Protein AF-A0A3B1CNN5-F1 (afdb_monomer_lite)

Radius of gyration: 28.8 Å; chains: 1; bounding box: 71×40×64 Å

Foldseek 3Di:
DKDKDKDKDWDFPQAPPVRPGTDIDIDIDMFIGQDPHAQWQLSPVCQLQVLVSQQQDWDWDDDPPDIDIERSVACDDPRYDPQVVHRDDRVVSCVVGPRRRGHDGDDDDPCVVPDDDDDDPVVVVVLVCVLVVVQCVVQPPHDRDPVNLCPPPSSVVVVVVVVVVVVVVCDPVRPDDVCVVVVVVVVVPD

Secondary structure (DSSP, 8-state):
--EEEEEEEEEEEEE-TTS-SEEEEEEEEEEEE-TTS-SBGGG-HHHHTHHHHHHT-EEEEEETTEEEEEETT--SSSS----TT----HHHHHHHS-TT-B-PPP-----TT-------HHHHHHHHHHHHHHHHHHHTTSPPPHHHHHHSHHHHHHHHHHHHHHHTT--TT-S--HHHHHHHHHHT--

pLDDT: mean 84.02, std 14.28, range [38.12, 97.81]

Structure (mmCIF, N/CA/C/O backbone):
data_AF-A0A3B1CNN5-F1
#
_entry.id   AF-A0A3B1CNN5-F1
#
loop_
_atom_site.group_PDB
_atom_site.id
_atom_site.type_symbol
_atom_site.label_atom_id
_atom_site.label_alt_id
_atom_site.label_comp_id
_atom_site.label_asym_id
_atom_site.label_entity_id
_atom_site.label_seq_id
_atom_site.pdbx_PDB_ins_code
_atom_site.Cartn_x
_atom_site.Cartn_y
_atom_site.Cartn_z
_atom_site.occupancy
_atom_site.B_iso_or_equiv
_atom_site.auth_seq_id
_atom_site.auth_comp_id
_atom_site.auth_asym_id
_atom_site.auth_atom_id
_atom_site.pdbx_PDB_model_num
ATOM 1 N N . MET A 1 1 ? -1.241 8.208 -25.043 1.00 79.12 1 MET A N 1
ATOM 2 C CA . MET A 1 1 ? -0.231 7.261 -24.521 1.00 79.12 1 MET A CA 1
ATOM 3 C C . MET A 1 1 ? -0.694 6.821 -23.147 1.00 79.12 1 MET A C 1
ATOM 5 O O . MET A 1 1 ? -1.366 7.611 -22.501 1.00 79.12 1 MET A O 1
ATOM 9 N N . ALA A 1 2 ? -0.375 5.609 -22.702 1.00 91.25 2 ALA A N 1
ATOM 10 C CA . ALA A 1 2 ? -0.734 5.172 -21.356 1.00 91.25 2 ALA A CA 1
ATOM 11 C C . ALA A 1 2 ? -0.215 6.160 -20.291 1.00 91.25 2 ALA A C 1
ATOM 13 O O . ALA A 1 2 ? 0.909 6.655 -20.380 1.00 91.25 2 ALA A O 1
ATOM 14 N N . LYS A 1 3 ? -1.053 6.473 -19.298 1.00 92.88 3 LYS A N 1
ATOM 15 C CA . LYS A 1 3 ? -0.732 7.381 -18.193 1.00 92.88 3 LYS A CA 1
ATOM 16 C C . LYS A 1 3 ? -0.576 6.588 -16.904 1.00 92.88 3 LYS A C 1
ATOM 18 O O . LYS A 1 3 ? -1.482 5.860 -16.505 1.00 92.88 3 LYS A O 1
ATOM 23 N N . GLN A 1 4 ? 0.536 6.813 -16.218 1.00 93.31 4 GLN A N 1
ATOM 24 C CA . GLN A 1 4 ? 0.806 6.282 -14.887 1.00 93.31 4 GLN A CA 1
ATOM 25 C C . GLN A 1 4 ? 0.889 7.417 -13.868 1.00 93.31 4 GLN A C 1
ATOM 27 O O . GLN A 1 4 ? 1.369 8.514 -14.158 1.00 93.31 4 GLN A O 1
ATOM 32 N N . SER A 1 5 ? 0.372 7.190 -12.668 1.00 93.31 5 SER A N 1
ATOM 33 C CA . SER A 1 5 ? 0.492 8.122 -11.548 1.00 93.31 5 SER A CA 1
ATOM 34 C C . SER A 1 5 ? 0.681 7.331 -10.264 1.00 93.31 5 SER A C 1
ATOM 36 O O . SER A 1 5 ? -0.015 6.344 -10.042 1.00 93.31 5 SER A O 1
ATOM 38 N N . LEU A 1 6 ? 1.627 7.754 -9.431 1.00 93.38 6 LEU A N 1
ATOM 39 C CA . LEU A 1 6 ? 1.962 7.088 -8.178 1.00 93.38 6 LEU A CA 1
ATOM 40 C C . LEU A 1 6 ? 1.648 8.033 -7.025 1.00 93.38 6 LEU A C 1
ATOM 42 O O . LEU A 1 6 ? 2.177 9.143 -6.981 1.00 93.38 6 LEU A O 1
ATOM 46 N N . LEU A 1 7 ? 0.800 7.592 -6.098 1.00 94.19 7 LEU A N 1
ATOM 47 C CA . LEU A 1 7 ? 0.640 8.259 -4.812 1.00 94.19 7 LEU A CA 1
ATOM 48 C C . LEU A 1 7 ? 1.518 7.541 -3.789 1.00 94.19 7 LEU A C 1
ATOM 50 O O . LEU A 1 7 ? 1.357 6.342 -3.568 1.00 94.19 7 LEU A O 1
ATOM 54 N N . TRP A 1 8 ? 2.439 8.287 -3.189 1.00 93.62 8 TRP A N 1
ATOM 55 C CA . TRP A 1 8 ? 3.319 7.808 -2.131 1.00 93.62 8 TRP A CA 1
ATOM 56 C C . TRP A 1 8 ? 2.851 8.400 -0.807 1.00 93.62 8 TRP A C 1
ATOM 58 O O . TRP A 1 8 ? 2.757 9.621 -0.673 1.00 93.62 8 TRP A O 1
ATOM 68 N N . THR A 1 9 ? 2.567 7.546 0.167 1.00 95.19 9 THR A N 1
ATOM 69 C CA . THR A 1 9 ? 2.126 7.959 1.500 1.00 95.19 9 THR A CA 1
ATOM 70 C C . THR A 1 9 ? 3.158 7.512 2.520 1.00 95.19 9 THR A C 1
ATOM 72 O O . THR A 1 9 ? 3.376 6.317 2.706 1.00 95.19 9 THR A O 1
ATOM 75 N N . ALA A 1 10 ? 3.804 8.480 3.168 1.00 93.50 10 ALA A N 1
ATOM 76 C CA . ALA A 1 10 ? 4.710 8.223 4.278 1.00 93.50 10 ALA A CA 1
ATOM 77 C C . ALA A 1 10 ? 3.901 7.995 5.561 1.00 93.50 10 ALA A C 1
ATOM 79 O O . ALA A 1 10 ? 3.047 8.806 5.916 1.00 93.50 10 ALA A O 1
ATOM 80 N N . LEU A 1 11 ? 4.184 6.893 6.245 1.00 93.94 11 LEU A N 1
ATOM 81 C CA . LEU A 1 11 ? 3.529 6.464 7.471 1.00 93.94 11 LEU A CA 1
ATOM 82 C C . LEU A 1 11 ? 4.587 6.322 8.573 1.00 93.94 11 LEU A C 1
ATOM 84 O O . LEU A 1 11 ? 5.611 5.667 8.343 1.00 93.94 11 LEU A O 1
ATOM 88 N N . PRO A 1 12 ? 4.374 6.901 9.767 1.00 93.00 12 PRO A N 1
ATOM 89 C CA . PRO A 1 12 ? 5.246 6.652 10.907 1.00 93.00 12 PRO A CA 1
ATOM 90 C C . PRO A 1 12 ? 5.316 5.152 11.207 1.00 93.00 12 PRO A C 1
ATOM 92 O O . PRO A 1 12 ? 4.286 4.487 11.273 1.00 93.00 12 PRO A O 1
ATOM 95 N N . ASN A 1 13 ? 6.524 4.624 11.401 1.00 92.38 13 ASN A N 1
ATOM 96 C CA . ASN A 1 13 ? 6.749 3.215 11.737 1.00 92.38 13 ASN A CA 1
ATOM 97 C C . ASN A 1 13 ? 7.665 3.054 12.968 1.00 92.38 13 ASN A C 1
ATOM 99 O O . ASN A 1 13 ? 8.365 2.056 13.129 1.00 92.38 13 ASN A O 1
ATOM 103 N N . GLY A 1 14 ? 7.677 4.068 13.838 1.00 91.81 14 GLY A N 1
ATOM 104 C CA . GLY A 1 14 ? 8.415 4.063 15.098 1.00 91.81 14 GLY A CA 1
ATOM 105 C C . GLY A 1 14 ? 9.915 4.312 14.941 1.00 91.81 14 GLY A C 1
ATOM 106 O O . GLY A 1 14 ? 10.346 5.118 14.115 1.00 91.81 14 GLY A O 1
ATOM 107 N N . TYR A 1 15 ? 10.703 3.626 15.767 1.00 91.44 15 TYR A N 1
ATOM 108 C CA . TYR A 1 15 ? 12.152 3.789 15.875 1.00 91.44 15 TYR A CA 1
ATOM 109 C C . TYR A 1 15 ? 12.870 2.456 15.645 1.00 91.44 15 TYR A C 1
ATOM 111 O O . TYR A 1 15 ? 12.276 1.382 15.776 1.00 91.44 15 TYR A O 1
ATOM 119 N N . SER A 1 16 ? 14.155 2.508 15.300 1.00 86.81 16 SER A N 1
ATOM 120 C CA . SER A 1 16 ? 15.033 1.335 15.351 1.00 86.81 16 SER A CA 1
ATOM 121 C C . SER A 1 16 ? 15.145 0.788 16.779 1.00 86.81 16 SER A C 1
ATOM 123 O O . SER A 1 16 ? 14.907 1.500 17.752 1.00 86.81 16 SER A O 1
ATOM 125 N N . THR A 1 17 ? 15.542 -0.479 16.915 1.00 85.62 17 THR A N 1
ATOM 126 C CA . THR A 1 17 ? 15.677 -1.156 18.219 1.00 85.62 17 THR A CA 1
ATOM 127 C C . THR A 1 17 ? 16.628 -0.435 19.179 1.00 85.62 17 THR A C 1
ATOM 129 O O . THR A 1 17 ? 16.413 -0.456 20.384 1.00 85.62 17 THR A O 1
ATOM 132 N N . ASP A 1 18 ? 17.660 0.230 18.656 1.00 87.69 18 ASP A N 1
ATOM 133 C CA . ASP A 1 18 ? 18.608 1.037 19.434 1.00 87.69 18 ASP A CA 1
ATOM 134 C C . ASP A 1 18 ? 18.124 2.476 19.710 1.00 87.69 18 ASP A C 1
ATOM 136 O O . ASP A 1 18 ? 18.842 3.253 20.337 1.00 87.69 18 ASP A O 1
ATOM 140 N N . GLY A 1 19 ? 16.938 2.853 19.222 1.00 88.31 19 GLY A N 1
ATOM 141 C CA . GLY A 1 19 ? 16.335 4.176 19.388 1.00 88.31 19 GLY A CA 1
ATOM 142 C C . GLY A 1 19 ? 17.002 5.304 18.593 1.00 88.31 19 GLY A C 1
ATOM 143 O O . GLY A 1 19 ? 16.610 6.459 18.742 1.00 88.31 19 GLY A O 1
ATOM 144 N N . LYS A 1 20 ? 18.005 5.011 17.754 1.00 87.38 20 LYS A N 1
ATOM 145 C CA . LYS A 1 20 ? 18.820 6.038 17.077 1.00 87.38 20 LYS A CA 1
ATOM 146 C C . LYS A 1 20 ? 18.312 6.446 15.698 1.00 87.38 20 LYS A C 1
ATOM 148 O O . LYS A 1 20 ? 18.801 7.428 15.144 1.00 87.38 20 LYS A O 1
ATOM 153 N N . GLN A 1 21 ? 17.376 5.700 15.118 1.00 87.00 21 GLN A N 1
ATOM 154 C CA . GLN A 1 21 ? 16.862 5.946 13.772 1.00 87.00 21 GLN A CA 1
ATOM 155 C C . GLN A 1 21 ? 15.337 5.984 13.771 1.00 87.00 21 GLN A C 1
ATOM 157 O O . GLN A 1 21 ? 14.681 5.205 14.461 1.00 87.00 21 GLN A O 1
ATOM 162 N N . LEU A 1 22 ? 14.780 6.874 12.951 1.00 90.31 22 LEU A N 1
ATOM 163 C CA . LEU A 1 22 ? 13.355 6.902 12.643 1.00 90.31 22 LEU A CA 1
ATOM 164 C C . LEU A 1 22 ? 13.041 5.847 11.587 1.00 90.31 22 LEU A C 1
ATOM 166 O O . LEU A 1 22 ? 13.763 5.709 10.598 1.00 90.31 22 LEU A O 1
ATOM 170 N N . ARG A 1 23 ? 11.931 5.141 11.770 1.00 91.69 23 ARG A N 1
ATOM 171 C CA . ARG A 1 23 ? 11.377 4.230 10.774 1.00 91.69 23 ARG A CA 1
ATOM 172 C C . ARG A 1 23 ? 10.153 4.867 10.140 1.00 91.69 23 ARG A C 1
ATOM 174 O O . ARG A 1 23 ? 9.249 5.351 10.820 1.00 91.69 23 ARG A O 1
ATOM 181 N N . VAL A 1 24 ? 10.125 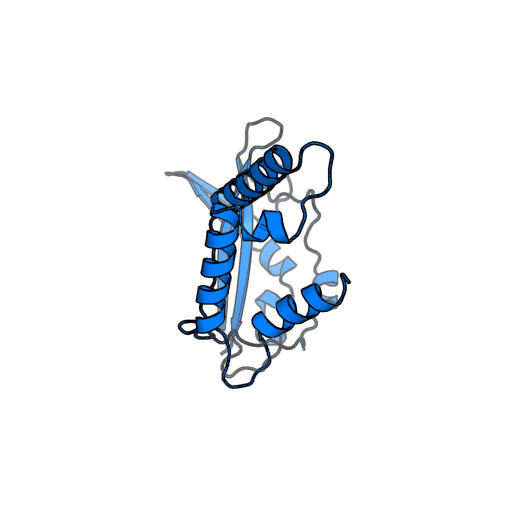4.834 8.815 1.00 92.38 24 VAL A N 1
ATOM 182 C CA . VAL A 1 24 ? 9.008 5.311 8.003 1.00 92.38 24 VAL A CA 1
ATOM 183 C C . VAL A 1 24 ? 8.637 4.196 7.044 1.00 92.38 24 VAL A C 1
ATOM 185 O O . VAL A 1 24 ? 9.487 3.707 6.302 1.00 92.38 24 VAL A O 1
ATOM 188 N N . SER A 1 25 ? 7.372 3.800 7.061 1.00 92.94 25 SER A N 1
ATOM 189 C CA . SER A 1 25 ? 6.803 2.916 6.050 1.00 92.94 25 SER A CA 1
ATOM 190 C C . SER A 1 25 ? 6.263 3.766 4.914 1.00 92.94 25 SER A C 1
ATOM 192 O O . SER A 1 25 ? 5.664 4.814 5.150 1.00 92.94 25 SER A O 1
ATOM 194 N N . VAL A 1 26 ? 6.459 3.331 3.674 1.00 91.94 26 VAL A N 1
ATOM 195 C CA . VAL A 1 26 ? 5.932 4.047 2.512 1.00 91.94 26 VAL A CA 1
ATOM 196 C C . VAL A 1 26 ? 4.936 3.155 1.792 1.00 91.94 26 VAL A C 1
ATOM 198 O O . VAL A 1 26 ? 5.303 2.125 1.233 1.00 91.94 26 VAL A O 1
ATOM 201 N N . LEU A 1 27 ? 3.669 3.561 1.804 1.00 93.69 27 LEU A N 1
ATOM 202 C CA . LEU A 1 27 ? 2.627 2.925 1.010 1.00 93.69 27 LEU A CA 1
ATOM 203 C C . LEU A 1 27 ? 2.624 3.534 -0.393 1.00 93.69 27 LEU A C 1
ATOM 205 O O . LEU A 1 27 ? 2.573 4.757 -0.545 1.00 93.69 27 LEU A O 1
ATOM 209 N N . VAL A 1 28 ? 2.637 2.681 -1.415 1.00 92.94 28 VAL A N 1
ATOM 210 C CA . VAL A 1 28 ? 2.536 3.095 -2.820 1.00 92.94 28 VAL A CA 1
ATOM 211 C C . VAL A 1 28 ? 1.166 2.715 -3.347 1.00 92.94 28 VAL A C 1
ATOM 213 O O . VAL A 1 28 ? 0.764 1.561 -3.253 1.00 92.94 28 VAL A O 1
ATOM 216 N N . SER A 1 29 ? 0.458 3.675 -3.932 1.00 93.31 29 SER A N 1
ATOM 217 C CA . SER A 1 29 ? -0.820 3.456 -4.613 1.00 93.31 29 SER A CA 1
ATOM 218 C C . SER A 1 29 ? -0.693 3.808 -6.099 1.00 93.31 29 SER A C 1
ATOM 220 O O . SER A 1 29 ? -0.894 4.972 -6.475 1.00 93.31 29 SER A O 1
ATOM 222 N N . PRO A 1 30 ? -0.333 2.836 -6.958 1.00 92.94 30 PRO A N 1
ATOM 223 C CA . PRO A 1 30 ? -0.298 3.023 -8.401 1.00 92.94 30 PRO A CA 1
ATOM 224 C C . PRO A 1 30 ? -1.681 3.262 -8.998 1.00 92.94 30 PRO A C 1
ATOM 226 O O . PRO A 1 30 ? -2.659 2.610 -8.640 1.00 92.94 30 PRO A O 1
ATOM 229 N N . ARG A 1 31 ? -1.755 4.163 -9.976 1.00 93.06 31 ARG A N 1
ATOM 230 C CA . ARG A 1 31 ? -2.924 4.367 -10.833 1.00 93.06 31 ARG A CA 1
ATOM 231 C C . ARG A 1 31 ? -2.483 4.255 -12.282 1.00 93.06 31 ARG A C 1
ATOM 233 O O . ARG A 1 31 ? -1.749 5.112 -12.778 1.00 93.06 31 ARG A O 1
ATOM 240 N N . LEU A 1 32 ? -2.940 3.199 -12.944 1.00 94.50 32 LEU A N 1
ATOM 241 C CA . LEU A 1 32 ? -2.641 2.908 -14.342 1.00 94.50 32 LEU A CA 1
ATOM 242 C C . LEU A 1 32 ? -3.869 3.235 -15.191 1.00 94.50 32 LEU A C 1
ATOM 244 O O . LEU A 1 32 ? -4.962 2.743 -14.921 1.00 94.50 32 LEU A O 1
ATOM 248 N N . ASN A 1 33 ? -3.711 4.093 -16.196 1.00 93.94 33 ASN A N 1
ATOM 249 C CA . ASN A 1 33 ? -4.773 4.451 -17.131 1.00 93.94 33 ASN A CA 1
ATOM 250 C C . ASN A 1 33 ? -4.283 4.225 -18.571 1.00 93.94 33 ASN A C 1
ATOM 252 O O . ASN A 1 33 ? -3.440 4.992 -19.044 1.00 93.94 33 ASN A O 1
ATOM 256 N N . PRO A 1 34 ? -4.794 3.198 -19.276 1.00 92.56 34 PRO A N 1
ATOM 257 C CA . PRO A 1 34 ? -4.357 2.893 -20.638 1.00 92.56 34 PRO A CA 1
ATOM 258 C C . PRO A 1 34 ? -4.629 4.023 -21.641 1.00 92.56 34 PRO A C 1
ATOM 260 O O . PRO A 1 34 ? -3.898 4.157 -22.620 1.00 92.56 34 PRO A O 1
ATOM 263 N N . GLN A 1 35 ? -5.624 4.883 -21.387 1.00 89.25 35 GLN A N 1
ATOM 264 C CA . GLN A 1 35 ? -6.104 5.893 -22.335 1.00 89.25 35 GLN A CA 1
ATOM 265 C C . GLN A 1 35 ? -6.364 5.273 -23.723 1.00 89.25 35 GLN A C 1
ATOM 267 O O . GLN A 1 35 ? -7.220 4.406 -23.848 1.00 89.25 35 GLN A O 1
ATOM 272 N N . ASN A 1 36 ? -5.604 5.686 -24.745 1.00 86.88 36 ASN A N 1
ATOM 273 C CA . ASN A 1 36 ? -5.698 5.182 -26.121 1.00 86.88 36 ASN A CA 1
ATOM 274 C C . ASN A 1 36 ? -4.717 4.023 -26.411 1.00 86.88 36 ASN A C 1
ATOM 276 O O . ASN A 1 36 ? -4.542 3.645 -27.566 1.00 86.88 36 ASN A O 1
ATOM 280 N N . SER A 1 37 ? -4.001 3.517 -25.403 1.00 90.00 37 SER A N 1
ATOM 281 C CA . SER A 1 37 ? -3.095 2.365 -25.516 1.00 90.00 37 SER A CA 1
ATOM 282 C C . SER A 1 37 ? -3.823 1.057 -25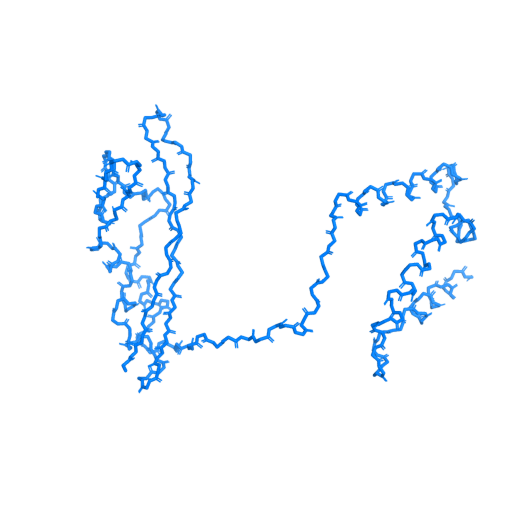.184 1.00 90.00 37 SER A C 1
ATOM 284 O O . SER A 1 37 ? -4.931 1.066 -24.655 1.00 90.00 37 SER A O 1
ATOM 286 N N . SER A 1 38 ? -3.201 -0.088 -25.472 1.00 91.19 38 SER A N 1
ATOM 287 C CA . SER A 1 38 ? -3.777 -1.394 -25.142 1.00 91.19 38 SER A CA 1
ATOM 288 C C . SER A 1 38 ? -3.989 -1.538 -23.630 1.00 91.19 38 SER A C 1
ATOM 290 O O . SER A 1 38 ? -3.114 -1.168 -22.843 1.00 91.19 38 SER A O 1
ATOM 292 N N . ASN A 1 39 ? -5.120 -2.123 -23.230 1.00 94.75 39 ASN A N 1
ATOM 293 C CA . ASN A 1 39 ? -5.519 -2.346 -21.832 1.00 94.75 39 ASN A CA 1
ATOM 294 C C . ASN A 1 39 ? -4.756 -3.514 -21.179 1.00 94.75 39 ASN A C 1
ATOM 296 O O . ASN A 1 39 ? -5.362 -4.391 -20.570 1.00 94.75 39 ASN A O 1
ATOM 300 N N . ILE A 1 40 ? -3.435 -3.551 -21.342 1.00 96.88 40 ILE A N 1
ATOM 301 C CA . ILE A 1 40 ? -2.548 -4.591 -20.814 1.00 96.88 40 ILE A CA 1
ATOM 302 C C . ILE A 1 40 ? -1.349 -3.968 -20.099 1.00 96.88 40 ILE A C 1
ATOM 304 O O . ILE A 1 40 ? -0.958 -2.835 -20.394 1.00 96.88 40 ILE A O 1
ATOM 308 N N . LEU A 1 41 ? -0.742 -4.722 -19.184 1.00 96.31 41 LEU A N 1
ATOM 309 C CA . LEU A 1 41 ? 0.378 -4.276 -18.355 1.00 96.31 41 LEU A CA 1
ATOM 310 C C . LEU A 1 41 ? 1.588 -3.816 -19.171 1.00 96.31 41 LEU A C 1
ATOM 312 O O . LEU A 1 41 ? 2.236 -2.844 -18.794 1.00 96.31 41 LEU A O 1
ATOM 316 N N . LYS A 1 42 ? 1.846 -4.440 -20.328 1.00 96.75 42 LYS A N 1
ATOM 317 C CA . LYS A 1 42 ? 2.932 -4.066 -21.251 1.00 96.75 42 LYS A CA 1
ATOM 318 C C . LYS A 1 42 ? 2.911 -2.587 -21.661 1.00 96.75 42 LYS A C 1
ATOM 320 O O . LYS A 1 42 ? 3.953 -2.035 -21.994 1.00 96.75 42 LYS A O 1
ATOM 325 N N . SER A 1 43 ? 1.751 -1.929 -21.613 1.00 95.81 43 SER A N 1
ATOM 326 C CA . SER A 1 43 ? 1.629 -0.488 -21.873 1.00 95.81 43 SER A CA 1
ATOM 327 C C . SER A 1 43 ? 2.274 0.393 -20.784 1.00 95.81 43 SER A C 1
ATOM 329 O O . SER A 1 43 ? 2.428 1.594 -20.999 1.00 95.81 43 SER A O 1
ATOM 331 N N . PHE A 1 44 ? 2.661 -0.177 -19.635 1.00 96.00 44 PHE A N 1
ATOM 332 C CA . PHE A 1 44 ? 3.238 0.498 -18.466 1.00 96.00 44 PHE A CA 1
ATOM 333 C C . PHE A 1 44 ? 4.605 -0.110 -18.111 1.00 96.00 44 PHE A C 1
ATOM 335 O O . PHE A 1 44 ? 4.713 -0.966 -17.235 1.00 96.00 44 PHE A O 1
ATOM 342 N N . HIS A 1 45 ? 5.665 0.332 -18.793 1.00 93.94 45 HIS A N 1
ATOM 343 C CA . HIS A 1 45 ? 7.002 -0.278 -18.701 1.00 93.94 45 HIS A CA 1
ATOM 344 C C . HIS A 1 45 ? 7.557 -0.398 -17.272 1.00 93.94 45 HIS A C 1
ATOM 346 O O . HIS A 1 45 ? 8.164 -1.415 -16.943 1.00 93.94 45 HIS A O 1
ATOM 352 N N . ASP A 1 46 ? 7.293 0.583 -16.406 1.00 95.00 46 ASP A N 1
ATOM 353 C CA . ASP A 1 46 ? 7.733 0.572 -15.004 1.00 95.00 46 ASP A CA 1
ATOM 354 C C . ASP A 1 46 ? 7.133 -0.590 -14.194 1.00 95.00 46 ASP A C 1
ATOM 356 O O . ASP A 1 46 ? 7.741 -1.046 -13.224 1.00 95.00 46 ASP A O 1
ATOM 360 N N . PHE A 1 47 ? 5.962 -1.089 -14.602 1.00 96.12 47 PHE A N 1
ATOM 361 C CA . PHE A 1 47 ? 5.211 -2.144 -13.920 1.00 96.12 47 PHE A CA 1
ATOM 362 C C . PHE A 1 47 ? 5.422 -3.539 -14.509 1.00 96.12 47 PHE A C 1
ATOM 364 O O . PHE A 1 47 ? 5.011 -4.515 -13.886 1.00 96.12 47 PHE A O 1
ATOM 371 N N . ILE A 1 48 ? 6.110 -3.658 -15.650 1.00 96.94 48 ILE A N 1
ATOM 372 C CA . ILE A 1 48 ? 6.536 -4.962 -16.188 1.00 96.94 48 ILE A CA 1
ATOM 373 C C . ILE A 1 48 ? 7.456 -5.669 -15.181 1.00 96.94 48 ILE A C 1
ATOM 375 O O . ILE A 1 48 ? 7.344 -6.869 -14.951 1.00 96.94 48 ILE A O 1
ATOM 379 N N . ASN A 1 49 ? 8.347 -4.911 -14.538 1.00 97.69 49 ASN A N 1
ATOM 380 C CA . ASN A 1 49 ? 9.171 -5.387 -13.433 1.00 97.69 49 ASN A CA 1
ATOM 381 C C . ASN A 1 49 ? 9.215 -4.327 -12.332 1.00 97.69 49 ASN A C 1
ATOM 383 O O . ASN A 1 49 ? 10.224 -3.648 -12.132 1.00 97.69 49 ASN A O 1
ATOM 387 N N . TRP A 1 50 ? 8.089 -4.174 -11.632 1.00 96.50 50 TRP A N 1
ATOM 388 C CA . TRP A 1 50 ? 7.968 -3.194 -10.557 1.00 96.50 50 TRP A CA 1
ATOM 389 C C . TRP A 1 50 ? 9.038 -3.351 -9.460 1.00 96.50 50 TRP A C 1
ATOM 391 O O . TRP A 1 50 ? 9.628 -2.336 -9.086 1.00 96.50 50 TRP A O 1
ATOM 401 N N . PRO A 1 51 ? 9.378 -4.571 -8.987 1.00 96.12 51 PRO A N 1
ATOM 402 C CA . PRO A 1 51 ? 10.458 -4.753 -8.019 1.00 96.12 51 PRO A CA 1
ATOM 403 C C . PRO A 1 51 ? 11.789 -4.147 -8.468 1.00 96.12 51 PRO A C 1
ATOM 405 O O . PRO A 1 51 ? 12.447 -3.461 -7.686 1.00 96.12 51 PRO A O 1
ATOM 408 N N . ASP A 1 52 ? 12.180 -4.353 -9.727 1.00 97.00 52 ASP A N 1
ATOM 409 C CA . ASP A 1 52 ? 13.431 -3.801 -10.246 1.00 97.00 52 ASP A CA 1
ATOM 410 C C . ASP A 1 52 ? 13.358 -2.286 -10.469 1.00 97.00 52 ASP A C 1
ATOM 412 O O . ASP A 1 52 ? 14.295 -1.557 -10.140 1.00 97.00 52 ASP A O 1
ATOM 416 N N . THR A 1 53 ? 12.213 -1.782 -10.935 1.00 96.56 53 THR A N 1
ATOM 417 C CA . THR A 1 53 ? 11.955 -0.339 -11.023 1.00 96.56 53 THR A CA 1
ATOM 418 C C . THR A 1 53 ? 12.143 0.343 -9.668 1.00 96.56 53 THR A C 1
ATOM 420 O O . THR A 1 53 ? 12.861 1.339 -9.577 1.00 96.56 53 THR A O 1
ATOM 423 N N . VAL A 1 54 ? 11.567 -0.216 -8.599 1.00 94.25 54 VAL A N 1
ATOM 424 C CA . VAL A 1 54 ? 11.707 0.312 -7.234 1.00 94.25 54 VAL A CA 1
ATOM 425 C C . VAL A 1 54 ? 13.139 0.177 -6.719 1.00 94.25 54 VAL A C 1
ATOM 427 O O . VAL A 1 54 ? 13.662 1.109 -6.111 1.00 94.25 54 VAL A O 1
ATOM 430 N N . ARG A 1 55 ? 13.810 -0.945 -6.998 1.00 94.50 55 ARG A N 1
ATOM 431 C CA . ARG A 1 55 ? 15.203 -1.188 -6.594 1.00 94.50 55 ARG A CA 1
ATOM 432 C C . ARG A 1 55 ? 16.170 -0.153 -7.177 1.00 94.50 55 ARG A C 1
ATOM 434 O O . ARG A 1 55 ? 17.119 0.243 -6.503 1.00 94.50 55 ARG A O 1
ATOM 441 N N . ARG A 1 56 ? 15.922 0.299 -8.410 1.00 95.31 56 ARG A N 1
ATOM 442 C CA . ARG A 1 56 ? 16.707 1.345 -9.091 1.00 95.31 56 ARG A CA 1
ATOM 443 C C . ARG A 1 56 ? 16.317 2.769 -8.681 1.00 95.31 56 ARG A C 1
ATOM 445 O O . ARG A 1 56 ? 17.018 3.712 -9.044 1.00 95.31 56 ARG A O 1
ATOM 452 N N . ALA A 1 57 ? 15.219 2.945 -7.947 1.00 93.31 57 ALA A N 1
ATOM 453 C CA . ALA A 1 57 ? 14.778 4.251 -7.480 1.00 93.31 57 ALA A CA 1
ATOM 454 C C . ALA A 1 57 ? 15.611 4.750 -6.285 1.00 93.31 57 ALA A C 1
ATOM 456 O O . ALA A 1 57 ? 16.263 3.986 -5.573 1.00 93.31 57 ALA A O 1
ATOM 457 N N . GLY A 1 58 ? 15.564 6.062 -6.048 1.00 93.69 58 GLY A N 1
ATOM 458 C CA . GLY A 1 58 ? 16.090 6.694 -4.840 1.00 93.69 58 GLY A CA 1
ATOM 459 C C . GLY A 1 58 ? 14.960 7.325 -4.034 1.00 93.69 58 GLY A C 1
ATOM 460 O O . GLY A 1 58 ? 14.194 8.133 -4.560 1.00 93.69 58 GLY A O 1
ATOM 461 N N . PHE A 1 59 ? 14.876 6.995 -2.750 1.00 92.88 59 PHE A N 1
ATOM 462 C CA . PHE A 1 59 ? 13.886 7.545 -1.834 1.00 92.88 59 PHE A CA 1
ATOM 463 C C . PHE A 1 59 ? 14.455 8.756 -1.113 1.00 92.88 59 PHE A C 1
ATOM 465 O O . PHE A 1 59 ? 15.381 8.635 -0.315 1.00 92.88 59 PHE A O 1
ATOM 472 N N . ALA A 1 60 ? 13.903 9.934 -1.391 1.00 92.69 60 ALA A N 1
ATOM 473 C CA . ALA A 1 60 ? 14.265 11.153 -0.685 1.00 92.69 60 ALA A CA 1
ATOM 474 C C . ALA A 1 60 ? 13.277 11.414 0.457 1.00 92.69 60 ALA A C 1
ATOM 476 O O . ALA A 1 60 ? 12.119 11.746 0.208 1.00 92.69 60 ALA A O 1
ATOM 477 N N . VAL A 1 61 ? 13.752 11.323 1.696 1.00 90.00 61 VAL A N 1
ATOM 478 C CA . VAL A 1 61 ? 13.002 11.737 2.886 1.00 90.00 61 VAL A CA 1
ATOM 479 C C . VAL A 1 61 ? 13.491 13.121 3.289 1.00 90.00 61 VAL A C 1
ATOM 481 O O . VAL A 1 61 ? 14.693 13.343 3.435 1.00 90.00 61 VAL A O 1
ATOM 484 N N . LYS A 1 62 ? 12.560 14.065 3.432 1.00 90.50 62 LYS A N 1
ATOM 485 C CA . LYS A 1 62 ? 12.839 15.414 3.929 1.00 90.50 62 LYS A CA 1
ATOM 486 C C . LYS A 1 62 ? 12.190 15.591 5.292 1.00 90.50 62 LYS A C 1
ATOM 488 O O . LYS A 1 62 ? 11.006 15.297 5.439 1.00 90.50 62 LYS A O 1
ATOM 493 N N . TYR A 1 63 ? 12.955 16.093 6.250 1.00 83.75 63 TYR A N 1
ATOM 494 C CA . TYR A 1 63 ? 12.477 16.423 7.586 1.00 83.75 63 TYR A CA 1
ATOM 495 C C . TYR A 1 63 ? 13.120 17.738 8.024 1.00 83.75 63 TYR A C 1
ATOM 497 O O . TYR A 1 63 ? 14.337 17.824 8.155 1.00 83.75 63 TYR A O 1
ATOM 505 N N . GLY A 1 64 ? 12.315 18.790 8.193 1.00 87.25 64 GLY A N 1
ATOM 506 C CA . GLY A 1 64 ? 12.843 20.139 8.404 1.00 87.25 64 GLY A CA 1
ATOM 507 C C . GLY A 1 64 ? 13.757 20.581 7.252 1.00 87.25 64 GLY A C 1
ATOM 508 O O . GLY A 1 64 ? 13.361 20.524 6.087 1.00 87.25 64 GLY A O 1
ATOM 509 N N . ALA A 1 65 ? 14.975 21.015 7.586 1.00 89.75 65 ALA A N 1
ATOM 510 C CA . ALA A 1 65 ? 16.005 21.386 6.611 1.00 89.75 65 ALA A CA 1
ATOM 511 C C . ALA A 1 65 ? 16.789 20.178 6.062 1.00 89.75 65 ALA A C 1
ATOM 513 O O . ALA A 1 65 ? 17.465 20.300 5.038 1.00 89.75 65 ALA A O 1
ATOM 514 N N . ASP A 1 66 ? 16.682 19.013 6.705 1.00 87.75 66 ASP A N 1
ATOM 515 C CA . ASP A 1 66 ? 17.460 17.832 6.356 1.00 87.75 66 ASP A CA 1
ATOM 516 C C . ASP A 1 66 ? 16.815 17.043 5.214 1.00 87.75 66 ASP A C 1
ATOM 518 O O . ASP A 1 66 ? 15.591 16.895 5.112 1.00 87.75 66 ASP A O 1
ATOM 522 N N . LYS A 1 67 ? 17.666 16.491 4.346 1.00 92.06 67 LYS A N 1
ATOM 523 C CA . LYS A 1 67 ? 17.276 15.589 3.260 1.00 92.06 67 LYS A CA 1
ATOM 524 C C . LYS A 1 67 ? 18.181 14.367 3.265 1.00 92.06 67 LYS A C 1
ATOM 526 O O . LYS A 1 67 ? 19.386 14.483 3.068 1.00 92.06 67 LYS A O 1
ATOM 531 N N . VAL A 1 68 ? 17.577 13.193 3.383 1.00 91.50 68 VAL A N 1
ATOM 532 C CA . VAL A 1 68 ? 18.262 11.903 3.271 1.00 91.50 68 VAL A CA 1
ATOM 533 C C . VAL A 1 68 ? 17.805 11.220 1.989 1.00 91.50 68 VAL A C 1
ATOM 535 O O . VAL A 1 68 ? 16.610 11.171 1.707 1.00 91.50 68 VAL A O 1
ATOM 538 N N . ILE A 1 69 ? 18.749 10.710 1.195 1.00 94.06 69 ILE A N 1
ATOM 539 C CA . ILE A 1 69 ? 18.460 9.908 0.000 1.00 94.06 69 ILE A CA 1
ATOM 540 C C . ILE A 1 69 ? 18.881 8.466 0.277 1.00 94.06 69 ILE A C 1
ATOM 542 O O . ILE A 1 69 ? 20.039 8.205 0.601 1.00 94.06 69 ILE A O 1
ATOM 546 N N . ILE A 1 70 ? 17.937 7.541 0.142 1.00 94.81 70 ILE A N 1
ATOM 547 C CA . ILE A 1 70 ? 18.117 6.109 0.375 1.00 94.81 70 ILE A CA 1
ATOM 548 C C . ILE A 1 70 ? 17.964 5.391 -0.970 1.00 94.81 70 ILE A C 1
ATOM 550 O O . ILE A 1 70 ? 16.875 5.423 -1.545 1.00 94.81 70 ILE A O 1
ATOM 554 N N . PRO A 1 71 ? 19.021 4.759 -1.507 1.00 95.25 71 PRO A N 1
ATOM 555 C CA . PRO A 1 71 ? 18.895 3.906 -2.685 1.00 95.25 71 PRO A CA 1
ATOM 556 C C . PRO A 1 71 ? 17.948 2.730 -2.414 1.00 95.25 71 PRO A C 1
ATOM 558 O O . PRO A 1 71 ? 18.044 2.092 -1.365 1.00 95.25 71 PRO A O 1
ATOM 561 N N . GLY A 1 72 ? 17.065 2.409 -3.362 1.00 93.38 72 GLY A N 1
ATOM 562 C CA . GLY A 1 72 ? 16.083 1.325 -3.229 1.00 93.38 72 GLY A CA 1
ATOM 563 C C . GLY A 1 72 ? 16.691 -0.077 -3.129 1.00 93.38 72 GLY A C 1
ATOM 564 O O . GLY A 1 72 ? 16.008 -1.022 -2.748 1.00 93.38 72 GLY A O 1
ATOM 565 N N . ASN A 1 73 ? 17.981 -0.213 -3.435 1.00 94.12 73 ASN A N 1
ATOM 566 C CA . ASN A 1 73 ? 18.760 -1.444 -3.324 1.00 94.12 73 ASN A CA 1
ATOM 567 C C . ASN A 1 73 ? 19.656 -1.506 -2.075 1.00 94.12 73 ASN A C 1
ATOM 569 O O . ASN A 1 73 ? 20.465 -2.426 -1.949 1.00 94.12 73 ASN A O 1
ATOM 573 N N . LYS A 1 74 ? 19.558 -0.532 -1.162 1.00 94.94 74 LYS A N 1
ATOM 574 C CA . LYS A 1 74 ? 20.376 -0.487 0.051 1.00 94.94 74 LYS A CA 1
ATOM 575 C C . LYS A 1 74 ? 19.624 -1.116 1.221 1.00 94.94 74 LYS A C 1
ATOM 577 O O . LYS A 1 74 ? 18.810 -0.446 1.842 1.00 94.94 74 LYS A O 1
ATOM 582 N N . PHE A 1 75 ? 19.957 -2.359 1.565 1.00 92.31 75 PHE A N 1
ATOM 583 C CA . PHE A 1 75 ? 19.293 -3.132 2.633 1.00 92.31 75 PHE A CA 1
ATOM 584 C C . PHE A 1 75 ? 20.074 -3.205 3.957 1.00 92.31 75 PHE A C 1
ATOM 586 O O . PHE A 1 75 ? 19.723 -3.976 4.844 1.00 92.31 75 PHE A O 1
ATOM 593 N N . GLY A 1 76 ? 21.158 -2.434 4.098 1.00 89.00 76 GLY A N 1
ATOM 594 C CA . GLY A 1 76 ? 22.011 -2.473 5.286 1.00 89.00 76 GLY A CA 1
ATOM 595 C C . GLY A 1 76 ? 22.664 -1.135 5.631 1.00 89.00 76 GLY A C 1
ATOM 596 O O . GLY A 1 76 ? 22.744 -0.221 4.802 1.00 89.00 76 GLY A O 1
ATOM 597 N N . GLY A 1 77 ? 23.146 -1.044 6.874 1.00 87.38 77 GLY A N 1
ATOM 598 C CA . GLY A 1 77 ? 23.716 0.171 7.462 1.00 87.38 77 GLY A CA 1
ATOM 599 C C . GLY A 1 77 ? 22.661 1.222 7.824 1.00 87.38 77 GLY A C 1
ATOM 600 O O . GLY A 1 77 ? 21.460 0.977 7.735 1.00 87.38 77 GLY A O 1
ATOM 601 N N . SER A 1 78 ? 23.104 2.413 8.230 1.00 86.50 78 SER A N 1
ATOM 602 C CA . SER A 1 78 ? 22.193 3.533 8.505 1.00 86.50 78 SER A CA 1
ATOM 603 C C . SER A 1 78 ? 21.526 4.027 7.224 1.00 86.50 78 SER A C 1
ATOM 605 O O . SER A 1 78 ? 22.163 4.025 6.165 1.00 86.50 78 SER A O 1
ATOM 607 N N . ASN A 1 79 ? 20.286 4.519 7.314 1.00 89.81 79 ASN A N 1
ATOM 608 C CA . ASN A 1 79 ? 19.512 5.016 6.166 1.00 89.81 79 ASN A CA 1
ATOM 609 C C . ASN A 1 79 ? 19.413 3.958 5.051 1.00 89.81 79 ASN A C 1
ATOM 611 O O . ASN A 1 79 ? 20.031 4.102 3.988 1.00 89.81 79 ASN A O 1
ATOM 615 N N . CYS A 1 80 ? 18.696 2.870 5.331 1.00 92.50 80 CYS A N 1
ATOM 616 C CA . CYS A 1 80 ? 18.486 1.735 4.435 1.00 92.50 80 CYS A CA 1
ATOM 617 C C . CYS A 1 80 ? 16.992 1.414 4.276 1.00 92.50 80 CYS A C 1
ATOM 619 O O . CYS A 1 80 ? 16.154 1.868 5.056 1.00 92.50 80 CYS A O 1
ATOM 621 N N . VAL A 1 81 ? 16.672 0.641 3.242 1.00 92.69 81 VAL A N 1
ATOM 622 C CA . VAL A 1 81 ? 15.380 -0.019 3.072 1.00 92.69 81 VAL A CA 1
ATOM 623 C C . VAL A 1 81 ? 15.336 -1.228 4.000 1.00 92.69 81 VAL A C 1
ATOM 625 O O . VAL A 1 81 ? 16.252 -2.049 4.009 1.00 92.69 81 VAL A O 1
ATOM 628 N N . ASP A 1 82 ? 14.259 -1.344 4.770 1.00 89.12 82 ASP A N 1
ATOM 629 C CA . ASP A 1 82 ? 14.038 -2.484 5.651 1.00 89.12 82 ASP A CA 1
ATOM 630 C C . ASP A 1 82 ? 13.631 -3.723 4.839 1.00 89.12 82 ASP A C 1
ATOM 632 O O . ASP A 1 82 ? 12.539 -3.776 4.278 1.00 89.12 82 ASP A O 1
ATOM 636 N N . GLY A 1 83 ? 14.528 -4.708 4.765 1.00 86.56 83 GLY A N 1
ATOM 637 C CA . GLY A 1 83 ? 14.296 -5.988 4.092 1.00 86.56 83 GLY A CA 1
ATOM 638 C C . GLY A 1 83 ? 13.860 -7.124 5.022 1.00 86.56 83 GLY A C 1
ATOM 639 O O . GLY A 1 83 ? 13.843 -8.271 4.587 1.00 86.56 83 GLY A O 1
ATOM 640 N N . SER A 1 84 ? 13.548 -6.854 6.297 1.00 85.38 84 SER A N 1
ATOM 641 C CA . SER A 1 84 ? 13.257 -7.903 7.294 1.00 85.38 84 SER A CA 1
ATOM 642 C C . SER A 1 84 ? 12.008 -8.736 6.984 1.00 85.38 84 SER A C 1
ATOM 644 O O . SER A 1 84 ? 11.941 -9.898 7.372 1.00 85.38 84 SER A O 1
ATOM 646 N N . LEU A 1 85 ? 11.050 -8.170 6.245 1.00 83.62 85 LEU A N 1
ATOM 647 C CA . LEU A 1 85 ? 9.854 -8.869 5.756 1.00 83.62 85 LEU A CA 1
ATOM 648 C C . LEU A 1 85 ? 10.063 -9.547 4.389 1.00 83.62 85 LEU A C 1
ATOM 650 O O . LEU A 1 85 ? 9.126 -10.119 3.837 1.00 83.62 85 LEU A O 1
ATOM 654 N N . GLY A 1 86 ? 11.278 -9.481 3.844 1.00 86.38 86 GLY A N 1
ATOM 655 C CA . GLY A 1 86 ? 11.623 -9.947 2.506 1.00 86.38 86 GLY A CA 1
ATOM 656 C C . GLY A 1 86 ? 11.925 -8.801 1.541 1.00 86.38 86 GLY A C 1
ATOM 657 O O . GLY A 1 86 ? 11.562 -7.644 1.755 1.00 86.38 86 GLY A O 1
ATOM 658 N N . VAL A 1 87 ? 12.615 -9.141 0.452 1.00 90.56 87 VAL A N 1
ATOM 659 C CA . VAL A 1 87 ? 12.912 -8.226 -0.655 1.00 90.56 87 VAL A CA 1
ATOM 660 C C . VAL A 1 87 ? 11.995 -8.573 -1.821 1.00 90.56 87 VAL A C 1
ATOM 662 O O . VAL A 1 87 ? 11.768 -9.746 -2.102 1.00 90.56 87 VAL A O 1
ATOM 665 N N . ALA A 1 88 ? 11.471 -7.556 -2.504 1.00 91.62 88 ALA A N 1
ATOM 666 C CA . ALA A 1 88 ? 10.602 -7.758 -3.655 1.00 91.62 88 ALA A CA 1
ATOM 667 C C . ALA A 1 88 ? 11.313 -8.564 -4.761 1.00 91.62 88 ALA A C 1
ATOM 669 O O . ALA A 1 88 ? 12.405 -8.194 -5.207 1.00 91.62 88 ALA A O 1
ATOM 670 N N . ASP A 1 89 ? 10.672 -9.642 -5.207 1.00 95.19 89 ASP A N 1
ATOM 671 C CA . ASP A 1 89 ? 11.204 -10.605 -6.170 1.00 95.19 89 ASP A CA 1
ATOM 672 C C . ASP A 1 89 ? 10.614 -10.356 -7.569 1.00 95.19 89 ASP A C 1
ATOM 674 O O . ASP A 1 89 ? 9.395 -10.260 -7.743 1.00 95.19 89 ASP A O 1
ATOM 678 N N . SER A 1 90 ? 11.493 -10.203 -8.562 1.00 97.31 90 SER A N 1
ATOM 679 C CA . SER A 1 90 ? 11.112 -9.917 -9.947 1.00 97.31 90 SER A CA 1
ATOM 680 C C . SER A 1 90 ? 10.461 -11.109 -10.647 1.00 97.31 90 SER A C 1
ATOM 682 O O . SER A 1 90 ? 9.537 -10.896 -11.432 1.00 97.31 90 SER A O 1
ATOM 684 N N . ASP A 1 91 ? 10.893 -12.333 -10.352 1.00 97.75 91 ASP A N 1
ATOM 685 C CA . ASP A 1 91 ? 10.370 -13.548 -10.975 1.00 97.75 91 ASP A CA 1
ATOM 686 C C . ASP A 1 91 ? 8.959 -13.828 -10.451 1.00 97.75 91 ASP A C 1
ATOM 688 O O . ASP A 1 91 ? 8.037 -14.075 -11.231 1.00 97.75 91 ASP A O 1
ATOM 692 N N . VAL A 1 92 ? 8.749 -13.672 -9.137 1.00 97.50 92 VAL A N 1
ATOM 693 C CA . VAL A 1 92 ? 7.412 -13.768 -8.524 1.00 97.50 92 VAL A CA 1
ATOM 694 C C . VAL A 1 92 ? 6.474 -12.703 -9.093 1.00 97.50 92 VAL A C 1
ATOM 696 O O . VAL A 1 92 ? 5.330 -13.005 -9.433 1.00 97.50 92 VAL A O 1
ATOM 699 N N . TRP A 1 93 ? 6.945 -11.460 -9.237 1.00 97.44 93 TRP A N 1
ATOM 700 C CA . TRP A 1 93 ? 6.140 -10.383 -9.818 1.00 97.44 93 TRP A CA 1
ATOM 701 C C . TRP A 1 93 ? 5.707 -10.696 -11.250 1.00 97.44 93 TRP A C 1
ATOM 703 O O . TRP A 1 93 ? 4.532 -10.555 -11.571 1.00 97.44 93 TRP A O 1
ATOM 713 N N . GLN A 1 94 ? 6.633 -11.137 -12.101 1.00 97.81 94 GLN A N 1
ATOM 714 C CA . GLN A 1 94 ? 6.342 -11.448 -13.503 1.00 97.81 94 GLN A CA 1
ATOM 715 C C . GLN A 1 94 ? 5.463 -12.694 -13.660 1.00 97.81 94 GLN A C 1
ATOM 717 O O . GLN A 1 94 ? 4.682 -12.766 -14.608 1.00 97.81 94 GLN A O 1
ATOM 722 N N . ALA A 1 95 ? 5.541 -13.644 -12.723 1.00 97.62 95 ALA A N 1
ATOM 723 C CA . ALA A 1 95 ? 4.635 -14.788 -12.670 1.00 97.62 95 ALA A CA 1
ATOM 724 C C . ALA A 1 95 ? 3.203 -14.383 -12.276 1.00 97.62 95 ALA A C 1
ATOM 726 O O . ALA A 1 95 ? 2.243 -14.896 -12.848 1.00 97.62 95 ALA A O 1
ATOM 727 N N . LEU A 1 96 ? 3.049 -13.457 -11.321 1.00 97.50 96 LEU A N 1
ATOM 728 C CA . LEU A 1 96 ? 1.741 -12.949 -10.882 1.00 97.50 96 LEU A CA 1
ATOM 729 C C . LEU A 1 96 ? 1.123 -11.955 -11.870 1.00 97.50 96 LEU A C 1
ATOM 731 O O . LEU A 1 96 ? -0.096 -11.919 -12.030 1.00 97.50 96 LEU A O 1
ATOM 735 N N . PHE A 1 97 ? 1.962 -11.154 -12.524 1.00 97.00 97 PHE A N 1
ATOM 736 C CA . PHE A 1 97 ? 1.560 -10.106 -13.452 1.00 97.00 97 PHE A CA 1
ATOM 737 C C . PHE A 1 97 ? 2.287 -10.245 -14.799 1.00 97.00 97 PHE A C 1
ATOM 739 O O . PHE A 1 97 ? 3.170 -9.441 -15.117 1.00 97.00 97 PHE A O 1
ATOM 746 N N . PRO A 1 98 ? 1.912 -11.234 -15.631 1.00 96.75 98 PRO A N 1
ATOM 747 C CA . PRO A 1 98 ? 2.409 -11.340 -16.998 1.00 96.75 98 PRO A CA 1
ATOM 748 C C . PRO A 1 98 ? 2.145 -10.071 -17.824 1.00 96.75 98 PRO A C 1
ATOM 750 O O . PRO A 1 98 ? 1.243 -9.282 -17.536 1.00 96.75 98 PRO A O 1
ATOM 753 N N . ASN A 1 99 ? 2.902 -9.875 -18.904 1.00 96.88 99 ASN A N 1
ATOM 754 C CA . ASN A 1 99 ? 2.832 -8.664 -19.736 1.00 96.88 99 ASN A CA 1
ATOM 755 C C . ASN A 1 99 ? 1.442 -8.378 -20.338 1.00 96.88 99 ASN A C 1
ATOM 757 O O . ASN A 1 99 ? 1.112 -7.225 -20.628 1.00 96.88 99 ASN A O 1
ATOM 761 N N . ASP A 1 100 ? 0.645 -9.416 -20.562 1.00 96.75 100 ASP A N 1
ATOM 762 C CA . ASP A 1 100 ? -0.717 -9.359 -21.090 1.00 96.75 100 ASP A CA 1
ATOM 763 C C . ASP A 1 100 ? -1.788 -9.214 -19.997 1.00 96.75 100 ASP A C 1
ATOM 765 O O . ASP A 1 100 ? -2.973 -9.130 -20.322 1.00 96.75 100 ASP A O 1
ATOM 769 N N . THR A 1 101 ? -1.389 -9.102 -18.721 1.00 96.94 101 THR A N 1
ATOM 770 C CA . THR A 1 101 ? -2.301 -8.837 -17.601 1.00 96.94 101 THR A CA 1
ATOM 771 C C . THR A 1 101 ? -3.190 -7.649 -17.931 1.00 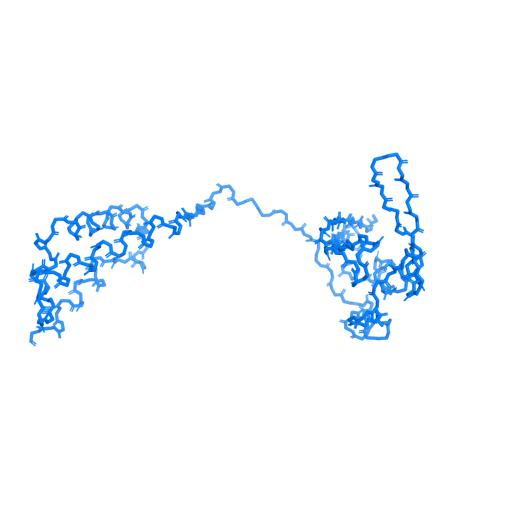96.94 101 THR A C 1
ATOM 773 O O . THR A 1 101 ? -2.702 -6.549 -18.204 1.00 96.94 101 THR A O 1
ATOM 776 N N . PHE A 1 102 ? -4.502 -7.867 -17.891 1.00 96.25 102 PHE A N 1
ATOM 777 C CA . PHE A 1 102 ? -5.478 -6.842 -18.221 1.00 96.25 102 PHE A CA 1
ATOM 778 C C . PHE A 1 102 ? -5.440 -5.692 -17.206 1.00 96.25 102 PHE A C 1
ATOM 780 O O . PHE A 1 102 ? -5.556 -5.899 -15.999 1.00 96.25 102 PHE A O 1
ATOM 787 N N . VAL A 1 103 ? -5.336 -4.460 -17.705 1.00 94.81 103 VAL A N 1
ATOM 788 C CA . VAL A 1 103 ? -5.344 -3.240 -16.892 1.00 94.81 103 VAL A CA 1
ATOM 789 C C . VAL A 1 103 ? -6.613 -2.455 -17.175 1.00 94.81 103 VAL A C 1
ATOM 791 O O . VAL A 1 103 ? -6.809 -1.927 -18.271 1.00 94.81 103 VAL A O 1
ATOM 794 N N . ARG A 1 104 ? -7.458 -2.317 -16.151 1.00 90.19 104 ARG A N 1
ATOM 795 C CA . ARG A 1 104 ? -8.631 -1.442 -16.187 1.00 90.19 104 ARG A CA 1
ATOM 796 C C . ARG A 1 104 ? -8.295 -0.109 -15.534 1.00 90.19 104 ARG A C 1
ATOM 798 O O . ARG A 1 104 ? -7.993 -0.059 -14.344 1.00 90.19 104 ARG A O 1
ATOM 805 N N . GLY A 1 105 ? -8.386 0.973 -16.303 1.00 85.38 105 GLY A N 1
ATOM 806 C CA . GLY A 1 105 ? -8.275 2.318 -15.748 1.00 85.38 105 GLY A CA 1
ATOM 807 C C . GLY A 1 105 ? -9.363 2.579 -14.707 1.00 85.38 105 GLY A C 1
ATOM 808 O O . GLY A 1 105 ? -10.520 2.213 -14.916 1.00 85.38 105 GLY A O 1
ATOM 809 N N . PHE A 1 106 ? -8.999 3.220 -13.594 1.00 80.88 106 PHE A N 1
ATOM 810 C CA . PHE A 1 106 ? -9.978 3.654 -12.598 1.00 80.88 106 PHE A CA 1
ATOM 811 C C . PHE A 1 106 ? -10.985 4.619 -13.233 1.00 80.88 106 PHE A C 1
ATOM 813 O O . PHE A 1 106 ? -10.596 5.628 -13.827 1.00 80.88 106 PHE A O 1
ATOM 820 N N . GLN A 1 107 ? -12.270 4.319 -13.071 1.00 77.81 107 GLN A N 1
ATOM 821 C CA . GLN A 1 107 ? -13.368 5.213 -13.411 1.00 77.81 107 GLN A CA 1
ATOM 822 C C . GLN A 1 107 ? -13.939 5.759 -12.108 1.00 77.81 107 GLN A C 1
ATOM 824 O O . GLN A 1 107 ? -14.282 4.993 -11.209 1.00 77.81 107 GLN A O 1
ATOM 829 N N . PHE A 1 108 ? -13.993 7.086 -11.991 1.00 77.50 108 PHE A N 1
ATOM 830 C CA . PHE A 1 108 ? -14.605 7.720 -10.833 1.00 77.50 108 PHE A CA 1
ATOM 831 C C . PHE A 1 108 ? -16.086 7.347 -10.789 1.00 77.50 108 PHE A C 1
ATOM 833 O O . PHE A 1 108 ? -16.820 7.630 -11.734 1.00 77.50 108 PHE A O 1
ATOM 840 N N . ASN A 1 109 ? -16.500 6.713 -9.697 1.00 75.81 109 ASN A N 1
ATOM 841 C CA . ASN A 1 109 ? -17.903 6.468 -9.419 1.00 75.81 109 ASN A CA 1
ATOM 842 C C . ASN A 1 109 ? -18.436 7.634 -8.581 1.00 75.81 109 ASN A C 1
ATOM 844 O O . ASN A 1 109 ? -17.943 7.858 -7.473 1.00 75.81 109 ASN A O 1
ATOM 848 N N . ASP A 1 110 ? -19.398 8.391 -9.111 1.00 76.62 110 ASP A N 1
ATOM 849 C CA . ASP A 1 110 ? -20.019 9.480 -8.359 1.00 76.62 110 ASP A CA 1
ATOM 850 C C . ASP A 1 110 ? -20.963 8.892 -7.303 1.00 76.62 110 ASP A C 1
ATOM 852 O O . ASP A 1 110 ? -22.086 8.491 -7.596 1.00 76.62 110 ASP A O 1
ATOM 856 N N . MET A 1 111 ? -20.477 8.819 -6.064 1.00 78.88 111 MET A N 1
ATOM 857 C CA . MET A 1 111 ? -21.227 8.308 -4.915 1.00 78.88 111 MET A CA 1
ATOM 858 C C . MET A 1 111 ? -21.985 9.410 -4.159 1.00 78.88 111 MET A C 1
ATOM 860 O O . MET A 1 111 ? -22.388 9.186 -3.022 1.00 78.88 111 MET A O 1
ATOM 864 N N . LYS A 1 112 ? -22.201 10.603 -4.738 1.00 75.94 112 LYS A N 1
ATOM 865 C CA . LYS A 1 112 ? -22.933 11.700 -4.061 1.00 75.94 112 LYS A CA 1
ATOM 866 C C . LYS A 1 112 ? -24.328 11.310 -3.576 1.00 75.94 112 LYS A C 1
ATOM 868 O O . LYS A 1 112 ? -24.788 11.853 -2.580 1.00 75.94 112 LYS A O 1
ATOM 873 N N . ASN A 1 113 ? -24.981 10.380 -4.269 1.00 76.75 113 ASN A N 1
ATOM 874 C CA . ASN A 1 113 ? -26.317 9.907 -3.911 1.00 76.75 113 ASN A CA 1
ATOM 875 C C . ASN A 1 113 ? -26.287 8.679 -2.983 1.00 76.75 113 ASN A C 1
ATOM 877 O O . ASN A 1 113 ? -27.341 8.190 -2.584 1.00 76.75 113 ASN A O 1
ATOM 881 N N . ASN A 1 114 ? -25.102 8.171 -2.623 1.00 70.00 114 ASN A N 1
ATOM 882 C CA . ASN A 1 114 ? -24.970 7.077 -1.671 1.00 70.00 114 ASN A CA 1
ATOM 883 C C . ASN A 1 114 ? -24.996 7.649 -0.254 1.00 70.00 114 ASN A C 1
ATOM 885 O O . ASN A 1 114 ? -24.045 8.289 0.195 1.00 70.00 114 ASN A O 1
ATOM 889 N N . VAL A 1 115 ? -26.076 7.376 0.474 1.00 69.62 115 VAL A N 1
ATOM 890 C CA . VAL A 1 115 ? -26.158 7.685 1.902 1.00 69.62 115 VAL A CA 1
ATOM 891 C C . VAL A 1 115 ? -25.270 6.696 2.658 1.00 69.62 115 VAL A C 1
ATOM 893 O O . VAL A 1 115 ? -25.604 5.520 2.786 1.00 69.62 115 VAL A O 1
ATOM 896 N N . VAL A 1 116 ? -24.116 7.157 3.144 1.00 68.56 116 VAL A N 1
ATOM 897 C CA . VAL A 1 116 ? -23.287 6.379 4.073 1.00 68.56 116 VAL A CA 1
ATOM 898 C C . VAL A 1 116 ? -23.851 6.572 5.476 1.00 68.56 116 VAL A C 1
ATOM 900 O O . VAL A 1 116 ? -23.771 7.662 6.042 1.00 68.56 116 VAL A O 1
ATOM 903 N N . LEU A 1 117 ? -24.435 5.512 6.031 1.00 69.12 117 LEU A N 1
ATOM 904 C CA . LEU A 1 117 ? -24.887 5.487 7.418 1.00 69.12 117 LEU A CA 1
ATOM 905 C C . LEU A 1 117 ? -23.685 5.224 8.326 1.00 69.12 117 LEU A C 1
ATOM 907 O O . LEU A 1 117 ? -23.288 4.080 8.535 1.00 69.12 117 LEU A O 1
ATOM 911 N N . SER A 1 118 ? -23.104 6.297 8.851 1.00 76.31 118 SER A N 1
ATOM 912 C CA . SER A 1 118 ? -22.118 6.227 9.928 1.00 76.31 118 SER A CA 1
ATOM 913 C C . SER A 1 118 ? -22.806 6.501 11.262 1.00 76.31 118 SER A C 1
ATOM 915 O O . SER A 1 118 ? -23.667 7.374 11.348 1.00 76.31 118 SER A O 1
ATOM 917 N N . TYR A 1 119 ? -22.411 5.778 12.304 1.00 80.31 119 TYR A N 1
ATOM 918 C CA . TYR A 1 119 ? -22.894 5.982 13.667 1.00 80.31 119 TYR A CA 1
ATOM 919 C C . TYR A 1 119 ? -21.721 6.021 14.642 1.00 80.31 119 TYR A C 1
ATOM 921 O O . TYR A 1 119 ? -20.689 5.380 14.424 1.00 80.31 119 TYR A O 1
ATOM 929 N N . ASP A 1 120 ? -21.885 6.771 15.728 1.00 86.94 120 ASP A N 1
ATOM 930 C CA . ASP A 1 120 ? -20.918 6.775 16.814 1.00 86.94 120 ASP A CA 1
ATOM 931 C C . ASP A 1 120 ? -20.986 5.429 17.550 1.00 86.94 120 ASP A C 1
ATOM 933 O O . ASP A 1 120 ? -21.986 5.063 18.170 1.00 86.94 120 ASP A O 1
ATOM 937 N N . THR A 1 121 ? -19.909 4.651 17.450 1.00 87.88 121 THR A N 1
ATOM 938 C CA . THR A 1 121 ? -19.842 3.317 18.060 1.00 87.88 121 THR A CA 1
ATOM 939 C C . THR A 1 121 ? -19.862 3.393 19.588 1.00 87.88 121 THR A C 1
ATOM 941 O O . THR A 1 121 ? -20.375 2.480 20.238 1.00 87.88 121 THR A O 1
ATOM 944 N N . GLN A 1 122 ? -19.338 4.472 20.175 1.00 89.19 122 GLN A N 1
ATOM 945 C CA . GLN A 1 122 ? -19.337 4.674 21.618 1.00 89.19 122 GLN A CA 1
ATOM 946 C C . GLN A 1 122 ? -20.751 4.966 22.127 1.00 89.19 122 GLN A C 1
ATOM 948 O O . GLN A 1 122 ? -21.167 4.368 23.122 1.00 89.19 122 GLN A O 1
ATOM 953 N N . GLU A 1 123 ? -21.506 5.815 21.427 1.00 90.31 123 GLU A N 1
ATOM 954 C CA . GLU A 1 123 ? -22.905 6.101 21.770 1.00 90.31 123 GLU A CA 1
ATOM 955 C C . GLU A 1 123 ? -23.793 4.862 21.613 1.00 90.31 123 GLU A C 1
ATOM 957 O O . GLU A 1 123 ? -24.570 4.543 22.514 1.00 90.31 123 GLU A O 1
ATOM 962 N N . VAL A 1 124 ? -23.629 4.100 20.523 1.00 89.62 124 VAL A N 1
ATOM 963 C CA . VAL A 1 124 ? -24.374 2.846 20.314 1.00 89.62 124 VAL A CA 1
ATOM 964 C C . VAL A 1 124 ? -24.070 1.835 21.420 1.00 89.62 124 VAL A C 1
ATOM 966 O O . VAL A 1 124 ? -24.986 1.217 21.966 1.00 89.62 124 VAL A O 1
ATOM 969 N N . LEU A 1 125 ? -22.801 1.683 21.808 1.00 91.38 125 LEU A N 1
ATOM 970 C CA . LEU A 1 125 ? -22.426 0.789 22.902 1.00 91.38 125 LEU A CA 1
ATOM 971 C C . LEU A 1 125 ? -23.012 1.243 24.248 1.00 91.38 125 LEU A C 1
ATOM 973 O O . LEU A 1 125 ? -23.448 0.402 25.037 1.00 91.38 125 LEU A O 1
ATOM 977 N N . ALA A 1 126 ? -23.018 2.550 24.522 1.00 93.56 126 ALA A N 1
ATOM 978 C CA . ALA A 1 126 ? -23.612 3.107 25.734 1.00 93.56 126 ALA A CA 1
ATOM 979 C C . ALA A 1 126 ? -25.124 2.841 25.788 1.00 93.56 126 ALA A C 1
ATOM 981 O O . ALA A 1 126 ? -25.619 2.358 26.809 1.00 93.56 126 ALA A O 1
ATOM 982 N N . LEU A 1 127 ? -25.827 3.052 24.671 1.00 91.62 127 LEU A N 1
ATOM 983 C CA . LEU A 1 127 ? -27.257 2.778 24.540 1.00 91.62 127 LEU A CA 1
ATOM 984 C C . LEU A 1 127 ? -27.579 1.296 24.781 1.00 91.62 127 LEU A C 1
ATOM 986 O O . LEU A 1 127 ? -28.474 0.984 25.563 1.00 91.62 127 LEU A O 1
ATOM 990 N N . ILE A 1 128 ? -26.825 0.372 24.168 1.00 91.88 128 ILE A N 1
ATOM 991 C CA . ILE A 1 128 ? -27.012 -1.076 24.374 1.00 91.88 128 ILE A CA 1
ATOM 992 C C . ILE A 1 128 ? -26.856 -1.431 25.856 1.00 91.88 128 ILE A C 1
ATOM 994 O O . ILE A 1 128 ? -27.703 -2.123 26.422 1.00 91.88 128 ILE A O 1
ATOM 998 N N . LYS A 1 129 ? -25.793 -0.942 26.506 1.00 93.31 129 LYS A N 1
ATOM 999 C CA . LYS A 1 129 ? -25.550 -1.210 27.930 1.00 93.31 129 LYS A CA 1
ATOM 1000 C C . LYS A 1 129 ? -26.683 -0.695 28.807 1.00 93.31 129 LYS A C 1
ATOM 1002 O O . LYS A 1 129 ? -27.108 -1.415 29.709 1.00 93.31 129 LYS A O 1
ATOM 1007 N N . GLU A 1 130 ? -27.172 0.516 28.552 1.00 93.31 130 GLU A N 1
ATOM 1008 C CA . GLU A 1 130 ? -28.278 1.094 29.315 1.00 93.31 130 GLU A CA 1
ATOM 1009 C C . GLU A 1 130 ? -29.549 0.245 29.175 1.00 93.31 130 GLU A C 1
ATOM 1011 O O . GLU A 1 130 ? -30.136 -0.162 30.179 1.00 93.31 130 GLU A O 1
ATOM 1016 N N . LEU A 1 131 ? -29.938 -0.072 27.938 1.00 91.12 131 LEU A N 1
ATOM 1017 C CA . LEU A 1 131 ? -31.158 -0.817 27.632 1.00 91.12 131 LEU A CA 1
ATOM 1018 C C . LEU A 1 131 ? -31.177 -2.208 28.282 1.00 91.12 131 LEU A C 1
ATOM 1020 O O . LEU A 1 131 ? -32.179 -2.595 28.891 1.00 91.12 131 LEU A O 1
ATOM 1024 N N . TYR A 1 132 ? -30.066 -2.946 28.204 1.00 87.31 132 TYR A N 1
ATOM 1025 C CA . TYR A 1 132 ? -29.956 -4.271 28.820 1.00 87.31 132 TYR A CA 1
ATOM 1026 C C . TYR A 1 132 ? -29.852 -4.210 30.349 1.00 87.31 132 TYR A C 1
ATOM 1028 O O . TYR A 1 132 ? -30.466 -5.032 31.027 1.00 87.31 132 TYR A O 1
ATOM 1036 N N . SER A 1 133 ? -29.136 -3.230 30.912 1.00 88.44 133 SER A N 1
ATOM 1037 C CA . SER A 1 133 ? -29.022 -3.081 32.374 1.00 88.44 133 SER A CA 1
ATOM 1038 C C . SER A 1 133 ? -30.373 -2.766 33.018 1.00 88.44 133 SER A C 1
ATOM 1040 O O . SER A 1 133 ? -30.691 -3.281 34.093 1.00 88.44 133 SER A O 1
ATOM 1042 N N . ARG A 1 134 ? -31.203 -1.963 32.340 1.00 86.12 134 ARG A N 1
ATOM 1043 C CA . ARG A 1 134 ? -32.578 -1.677 32.769 1.00 86.12 134 ARG A CA 1
ATOM 1044 C C . ARG A 1 134 ? -33.440 -2.934 32.747 1.00 86.12 134 ARG A C 1
ATOM 1046 O O . ARG A 1 134 ? -34.090 -3.225 33.745 1.00 86.12 134 ARG A O 1
ATOM 1053 N N . LEU A 1 135 ? -33.397 -3.713 31.663 1.00 85.81 135 LEU A N 1
ATOM 1054 C CA . LEU A 1 135 ? -34.149 -4.971 31.582 1.00 85.81 135 LEU A CA 1
ATOM 1055 C C . LEU A 1 135 ? -33.734 -5.977 32.652 1.00 85.81 135 LEU A C 1
ATOM 1057 O O . LEU A 1 135 ? -34.608 -6.597 33.255 1.00 85.81 135 LEU A O 1
ATOM 1061 N N . ALA A 1 136 ? -32.431 -6.113 32.905 1.00 84.88 136 ALA A N 1
ATOM 1062 C CA . ALA A 1 136 ? -31.918 -6.980 33.961 1.00 84.88 136 ALA A CA 1
ATOM 1063 C C . ALA A 1 136 ? -32.430 -6.538 35.340 1.00 84.88 136 ALA A C 1
ATOM 1065 O O . ALA A 1 136 ? -32.903 -7.358 36.118 1.00 84.88 136 ALA A O 1
ATOM 1066 N N . THR A 1 137 ? -32.428 -5.229 35.612 1.00 85.94 137 THR A N 1
ATOM 1067 C CA . THR A 1 137 ? -32.975 -4.678 36.864 1.00 85.94 137 THR A CA 1
ATOM 1068 C C . THR A 1 137 ? -34.473 -4.956 37.016 1.00 85.94 137 THR A C 1
ATOM 1070 O O . THR A 1 137 ? -34.924 -5.279 38.110 1.00 85.94 137 THR A O 1
ATOM 1073 N N . ILE A 1 138 ? -35.250 -4.830 35.935 1.00 83.50 138 ILE A N 1
ATOM 1074 C CA . ILE A 1 138 ? -36.711 -5.016 35.962 1.00 83.50 138 ILE A CA 1
ATOM 1075 C C . ILE A 1 138 ? -37.092 -6.497 36.085 1.00 83.50 138 ILE A C 1
ATOM 1077 O O . ILE A 1 138 ? -38.062 -6.824 36.763 1.00 83.50 138 ILE A O 1
ATOM 1081 N N . SER A 1 139 ? -36.345 -7.387 35.431 1.00 82.12 139 SER A N 1
ATOM 1082 C CA . SER A 1 139 ? -36.694 -8.814 35.337 1.00 82.12 139 SER A CA 1
ATOM 1083 C C . SER A 1 139 ? -36.107 -9.648 36.481 1.00 82.12 139 SER A C 1
ATOM 1085 O O . SER A 1 139 ? -36.537 -10.780 36.703 1.00 82.12 139 SER A O 1
ATOM 1087 N N . GLY A 1 140 ? -35.159 -9.088 37.241 1.00 82.31 140 GLY A N 1
ATOM 1088 C CA . GLY A 1 140 ? -34.494 -9.778 38.344 1.00 82.31 140 GLY A CA 1
ATOM 1089 C C . GLY A 1 140 ? -33.800 -11.053 37.862 1.00 82.31 140 GLY A C 1
ATOM 1090 O O . GLY A 1 140 ? -33.054 -11.024 36.887 1.00 82.31 140 GLY A O 1
ATOM 1091 N N . ASP A 1 141 ? -34.087 -12.176 38.523 1.00 82.12 141 ASP A N 1
ATOM 1092 C CA . ASP A 1 141 ? -33.540 -13.497 38.171 1.00 82.12 141 ASP A CA 1
ATOM 1093 C C . ASP A 1 141 ? -34.332 -14.215 37.060 1.00 82.12 141 ASP A C 1
ATOM 1095 O O . ASP A 1 141 ? -34.021 -15.354 36.706 1.00 82.12 141 ASP A O 1
ATOM 1099 N N . GLN A 1 142 ? -35.385 -13.590 36.526 1.00 79.94 142 GLN A N 1
ATOM 1100 C CA . GLN A 1 142 ? -36.227 -14.163 35.477 1.00 79.94 142 GLN A CA 1
ATOM 1101 C C . GLN A 1 142 ? -35.887 -13.568 34.107 1.00 79.94 142 GLN A C 1
ATOM 1103 O O . GLN A 1 142 ? -35.384 -12.449 33.988 1.00 79.94 142 GLN A O 1
ATOM 1108 N N . LEU A 1 143 ? -36.182 -14.320 33.043 1.00 77.31 143 LEU A N 1
ATOM 1109 C CA . LEU A 1 143 ? -36.064 -13.808 31.678 1.00 77.31 143 LEU A CA 1
ATOM 1110 C C . LEU A 1 143 ? -37.102 -12.687 31.457 1.00 77.31 143 LEU A C 1
ATOM 1112 O O . LEU A 1 143 ? -38.258 -12.869 31.844 1.00 77.31 143 LEU A O 1
ATOM 1116 N N . PRO A 1 144 ? -36.744 -11.559 30.814 1.00 78.06 144 PRO A N 1
ATOM 1117 C CA . PRO A 1 144 ? -37.706 -10.504 30.522 1.00 78.06 144 PRO A CA 1
ATOM 1118 C C . PRO A 1 144 ? -38.815 -11.002 29.594 1.00 78.06 144 PRO A C 1
ATOM 1120 O O . PRO A 1 144 ? -38.541 -11.552 28.525 1.00 78.06 144 PRO A O 1
ATOM 1123 N N . GLU A 1 145 ? -40.069 -10.745 29.956 1.00 82.31 145 GLU A N 1
ATOM 1124 C CA . GLU A 1 145 ? -41.191 -10.962 29.047 1.00 82.31 145 GLU A CA 1
ATOM 1125 C C . GLU A 1 145 ? -41.244 -9.880 27.952 1.00 82.31 145 GLU A C 1
ATOM 1127 O O . GLU A 1 145 ? -40.855 -8.725 28.148 1.00 82.31 145 GLU A O 1
ATOM 1132 N N . LEU A 1 146 ? -41.794 -10.228 26.784 1.00 76.31 146 LEU A N 1
ATOM 1133 C CA . LEU A 1 146 ? -41.996 -9.282 25.675 1.00 76.31 146 LEU A CA 1
ATOM 1134 C C . LEU A 1 146 ? -42.912 -8.106 26.057 1.00 76.31 146 LEU A C 1
ATOM 1136 O O . LEU A 1 146 ? -42.750 -6.995 25.548 1.00 76.31 146 LEU A O 1
ATOM 1140 N N . SER A 1 147 ? -43.874 -8.351 26.947 1.00 77.75 147 SER A N 1
ATOM 1141 C CA . SER A 1 147 ? -44.745 -7.339 27.554 1.00 77.75 147 SER A CA 1
ATOM 1142 C C . SER A 1 147 ? -43.918 -6.288 28.304 1.00 77.75 147 SER A C 1
ATOM 1144 O O . SER A 1 147 ? -44.107 -5.092 28.081 1.00 77.75 147 SER A O 1
ATOM 1146 N N . THR A 1 148 ? -42.944 -6.732 29.100 1.00 79.06 148 THR A N 1
ATOM 1147 C CA . THR A 1 148 ? -42.016 -5.895 29.869 1.00 79.06 148 THR A CA 1
ATOM 1148 C C . 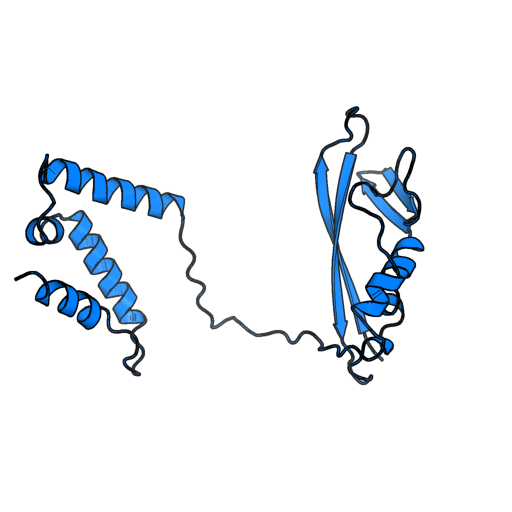THR A 1 148 ? -41.135 -5.044 28.961 1.00 79.06 148 THR A C 1
ATOM 1150 O O . THR A 1 148 ? -41.006 -3.844 29.186 1.00 79.06 148 THR A O 1
ATOM 1153 N N . ILE A 1 149 ? -40.590 -5.626 27.887 1.00 80.31 149 ILE A N 1
ATOM 1154 C CA . ILE A 1 149 ? -39.769 -4.888 26.909 1.00 80.31 149 ILE A CA 1
ATOM 1155 C C . ILE A 1 149 ? -40.592 -3.787 26.223 1.00 80.31 149 ILE A C 1
ATOM 1157 O O . ILE A 1 149 ? -40.107 -2.675 26.043 1.00 80.31 149 ILE A O 1
ATOM 1161 N N . ARG A 1 150 ? -41.852 -4.062 25.858 1.00 76.69 150 ARG A N 1
ATOM 1162 C CA . ARG A 1 150 ? -42.730 -3.077 25.198 1.00 76.69 150 ARG A CA 1
ATOM 1163 C C . ARG A 1 150 ? -43.182 -1.938 26.107 1.00 76.69 150 ARG A C 1
ATOM 1165 O O . ARG A 1 150 ? -43.476 -0.856 25.605 1.00 76.69 150 ARG A O 1
ATOM 1172 N N . GLN A 1 151 ? -43.308 -2.197 27.403 1.00 80.19 151 GLN A N 1
ATOM 1173 C CA . GLN A 1 151 ? -43.759 -1.208 28.381 1.00 80.19 151 GLN A CA 1
ATOM 1174 C C . GLN A 1 151 ? -42.603 -0.371 28.945 1.00 80.19 151 GLN A C 1
ATOM 1176 O O . GLN A 1 151 ? -42.851 0.699 29.501 1.00 80.19 151 GLN A O 1
ATOM 1181 N N . GLU A 1 152 ? -41.351 -0.816 28.789 1.00 85.56 152 GLU A N 1
ATOM 1182 C CA . GLU A 1 152 ? -40.183 -0.050 29.222 1.00 85.56 152 GLU A CA 1
ATOM 1183 C C . GLU A 1 152 ? -39.972 1.174 28.298 1.00 85.56 152 GLU A C 1
ATOM 1185 O O . GLU A 1 152 ? -39.849 1.021 27.077 1.00 85.56 152 GLU A O 1
ATOM 1190 N N . PRO A 1 153 ? -39.947 2.408 28.842 1.00 87.44 153 PRO A N 1
ATOM 1191 C CA . PRO A 1 153 ? -39.974 3.624 28.027 1.00 87.44 153 PRO A CA 1
ATOM 1192 C C . PRO A 1 153 ? -38.803 3.789 27.050 1.00 87.44 153 PRO A C 1
ATOM 1194 O O . PRO A 1 153 ? -38.999 4.307 25.950 1.00 87.44 153 PRO A O 1
ATOM 1197 N N . LYS A 1 154 ? -37.588 3.371 27.426 1.00 85.88 154 LYS A N 1
ATOM 1198 C CA . LYS A 1 154 ? -36.388 3.495 26.586 1.00 85.88 154 LYS A CA 1
ATOM 1199 C C . LYS A 1 154 ? -36.374 2.463 25.466 1.00 85.88 154 LYS A C 1
ATOM 1201 O O . LYS A 1 154 ? -35.976 2.783 24.346 1.00 85.88 154 LYS A O 1
ATOM 1206 N N . TRP A 1 155 ? -36.871 1.259 25.726 1.00 86.06 155 TRP A N 1
ATOM 1207 C CA . TRP A 1 155 ? -37.106 0.267 24.679 1.00 86.06 155 TRP A CA 1
ATOM 1208 C C . TRP A 1 155 ? -38.192 0.712 23.699 1.00 86.06 155 TRP A C 1
ATOM 1210 O O . TRP A 1 155 ? -38.007 0.580 22.489 1.00 86.06 155 TRP A O 1
ATOM 1220 N N . ALA A 1 156 ? -39.280 1.310 24.187 1.00 83.25 156 ALA A N 1
ATOM 1221 C CA . ALA A 1 156 ? -40.312 1.885 23.328 1.00 83.25 156 ALA A CA 1
ATOM 1222 C C . ALA A 1 156 ? -39.764 3.026 22.447 1.00 83.25 156 ALA A C 1
ATOM 1224 O O . ALA A 1 156 ? -40.083 3.088 21.259 1.00 83.25 156 ALA A O 1
ATOM 1225 N N . GLU A 1 157 ? -38.905 3.892 22.996 1.00 87.06 157 GLU A N 1
ATOM 1226 C CA . GLU A 1 157 ? -38.221 4.957 22.249 1.00 87.06 157 GLU A CA 1
ATOM 1227 C C . GLU A 1 157 ? -37.339 4.387 21.126 1.00 87.06 157 GLU A C 1
ATOM 1229 O O . GLU A 1 157 ? -37.426 4.850 19.985 1.00 87.06 157 GLU A O 1
ATOM 1234 N N . LEU A 1 158 ? -36.549 3.342 21.412 1.00 86.75 158 LEU A N 1
ATOM 1235 C CA . LEU A 1 158 ? -35.737 2.656 20.402 1.00 86.75 158 LEU A CA 1
ATOM 1236 C C . LEU A 1 158 ? -36.609 2.039 19.301 1.00 86.75 158 LEU A C 1
ATOM 1238 O O . LEU A 1 158 ? -36.325 2.237 18.123 1.00 86.75 158 LEU A O 1
ATOM 1242 N N . ILE A 1 159 ? -37.675 1.320 19.664 1.00 83.00 159 ILE A N 1
ATOM 1243 C CA . ILE A 1 159 ? -38.583 0.686 18.695 1.00 83.00 159 ILE A CA 1
ATOM 1244 C C . ILE A 1 159 ? -39.208 1.748 17.782 1.00 83.00 159 ILE A C 1
ATOM 1246 O O . ILE A 1 159 ? -39.187 1.593 16.563 1.00 83.00 159 ILE A O 1
ATOM 1250 N N . GLN A 1 160 ? -39.682 2.867 18.337 1.00 83.50 160 GLN A N 1
ATOM 1251 C CA . GLN A 1 160 ? -40.227 3.973 17.543 1.00 83.50 160 GLN A CA 1
ATOM 1252 C C . GLN A 1 160 ? -39.173 4.638 16.648 1.00 83.50 160 GLN A C 1
ATOM 1254 O O . GLN A 1 160 ? -39.486 5.068 15.535 1.00 83.50 160 GLN A O 1
ATOM 1259 N N . ALA A 1 161 ? -37.928 4.756 17.118 1.00 83.25 161 ALA A N 1
ATOM 1260 C CA . ALA A 1 161 ? -36.829 5.292 16.321 1.00 83.25 161 ALA A CA 1
ATOM 1261 C C . ALA A 1 161 ? -36.492 4.369 15.142 1.00 83.25 161 ALA A C 1
ATOM 1263 O O . ALA A 1 161 ? -36.347 4.856 14.020 1.00 83.25 161 ALA A O 1
ATOM 1264 N N . VAL A 1 162 ? -36.448 3.053 15.372 1.00 81.50 162 VAL A N 1
ATOM 1265 C CA . VAL A 1 162 ? -36.261 2.037 14.325 1.00 81.50 162 VAL A CA 1
ATOM 1266 C C . VAL A 1 162 ? -37.408 2.091 13.320 1.00 81.50 162 VAL A C 1
ATOM 1268 O O . VAL A 1 162 ? -37.148 2.236 12.132 1.00 81.50 162 VAL A O 1
ATOM 1271 N N . GLU A 1 163 ? -38.666 2.104 13.768 1.00 77.75 163 GLU A N 1
ATOM 1272 C CA . GLU A 1 163 ? -39.831 2.211 12.877 1.00 77.75 163 GLU A CA 1
ATOM 1273 C C . GLU A 1 163 ? -39.795 3.482 12.016 1.00 77.75 163 GLU A C 1
ATOM 1275 O O . GLU A 1 163 ? -40.130 3.454 10.828 1.00 77.75 163 GLU A O 1
ATOM 1280 N N . ARG A 1 164 ? -39.363 4.609 12.594 1.00 78.56 164 ARG A N 1
ATOM 1281 C CA . ARG A 1 164 ? -39.218 5.878 11.873 1.00 78.56 164 ARG A CA 1
ATOM 1282 C C . ARG A 1 164 ? -38.092 5.820 10.847 1.00 78.56 164 ARG A C 1
ATOM 1284 O O . ARG A 1 164 ? -38.277 6.316 9.737 1.00 78.56 164 ARG A O 1
ATOM 1291 N N . CYS A 1 165 ? -36.945 5.246 11.202 1.00 74.12 165 CYS A N 1
ATOM 1292 C CA . CYS A 1 165 ? -35.840 5.040 10.271 1.00 74.12 165 CYS A CA 1
ATOM 1293 C C . CYS A 1 165 ? -36.270 4.119 9.132 1.00 74.12 165 CYS A C 1
ATOM 1295 O O . CYS A 1 165 ? -36.174 4.519 7.977 1.00 74.12 165 CYS A O 1
ATOM 1297 N N . ASP A 1 166 ? -36.845 2.963 9.447 1.00 69.38 166 ASP A N 1
ATOM 1298 C CA . ASP A 1 166 ? -37.315 1.996 8.459 1.00 69.38 166 ASP A CA 1
ATOM 1299 C C . ASP A 1 166 ? -38.336 2.618 7.507 1.00 69.38 166 ASP A C 1
ATOM 1301 O O . ASP A 1 166 ? -38.202 2.461 6.301 1.00 69.38 166 ASP A O 1
ATOM 1305 N N . SER A 1 167 ? -39.293 3.414 8.004 1.00 68.50 167 SER A N 1
ATOM 1306 C CA . SER A 1 167 ? -40.298 4.079 7.156 1.00 68.50 167 SER A CA 1
ATOM 1307 C C . SER A 1 167 ? -39.715 4.996 6.072 1.00 68.50 167 SER A C 1
ATOM 1309 O O . SER A 1 167 ? -40.394 5.280 5.089 1.00 68.50 167 SER A O 1
ATOM 1311 N N . ARG A 1 168 ? -38.463 5.448 6.229 1.00 63.53 168 ARG A N 1
ATOM 1312 C CA . ARG A 1 168 ? -37.743 6.261 5.236 1.00 63.53 168 ARG A CA 1
ATOM 1313 C C . ARG A 1 168 ? -36.992 5.429 4.196 1.00 63.53 168 ARG A C 1
ATOM 1315 O O . ARG A 1 168 ? -36.584 5.991 3.187 1.00 63.53 168 ARG A O 1
ATOM 1322 N N . TYR A 1 169 ? -36.798 4.136 4.452 1.00 59.38 169 TYR A N 1
ATOM 1323 C CA . TYR A 1 169 ? -36.024 3.210 3.618 1.00 59.38 169 TYR A CA 1
ATOM 1324 C C . TYR A 1 169 ? -36.845 2.013 3.109 1.00 59.38 169 TYR A C 1
ATOM 1326 O O . TYR A 1 169 ? -36.289 1.138 2.447 1.00 59.38 169 TYR A O 1
ATOM 1334 N N . VAL A 1 170 ? -38.156 1.950 3.386 1.00 55.16 170 VAL A N 1
ATOM 1335 C CA . VAL A 1 170 ? -39.048 1.004 2.701 1.00 55.16 170 VAL A CA 1
ATOM 1336 C C . VAL A 1 170 ? -39.148 1.438 1.241 1.00 55.16 170 VAL A C 1
ATOM 1338 O O . VAL A 1 170 ? -39.916 2.336 0.902 1.00 55.16 170 VAL A O 1
ATOM 1341 N N . ASP A 1 171 ? -38.362 0.791 0.383 1.00 50.91 171 ASP A N 1
ATOM 1342 C CA . ASP A 1 171 ? -38.556 0.854 -1.058 1.00 50.91 171 ASP A CA 1
ATOM 1343 C C . ASP A 1 171 ? -39.993 0.432 -1.393 1.00 50.91 171 ASP A C 1
ATOM 1345 O O . ASP A 1 171 ? -40.505 -0.578 -0.896 1.00 50.91 171 ASP A O 1
ATOM 1349 N N . GLU A 1 172 ? -40.608 1.146 -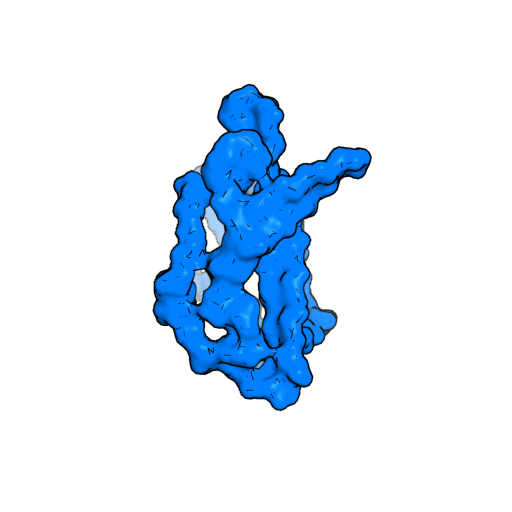2.335 1.00 48.94 172 GLU A N 1
ATOM 1350 C CA . GLU A 1 172 ? -41.891 0.809 -2.971 1.00 48.94 172 GLU A CA 1
ATOM 1351 C C . GLU A 1 172 ? -41.909 -0.618 -3.584 1.00 48.94 172 GLU A C 1
ATOM 1353 O O . GLU A 1 172 ? -42.956 -1.117 -3.990 1.00 48.94 172 GLU A O 1
ATOM 1358 N N . THR A 1 173 ? -40.760 -1.306 -3.613 1.00 53.31 173 THR A N 1
ATOM 1359 C CA . THR A 1 173 ? -40.547 -2.673 -4.114 1.00 53.31 173 THR A CA 1
ATOM 1360 C C . THR A 1 173 ? -40.800 -3.782 -3.079 1.00 53.31 173 THR A C 1
ATOM 1362 O O . THR A 1 173 ? -40.844 -4.956 -3.447 1.00 53.31 173 THR A O 1
ATOM 1365 N N . GLY A 1 174 ? -40.994 -3.456 -1.793 1.00 49.34 174 GLY A N 1
ATOM 1366 C CA . GLY A 1 174 ? -41.449 -4.412 -0.773 1.00 49.34 174 GLY A CA 1
ATOM 1367 C C . GLY A 1 174 ? -40.417 -5.436 -0.270 1.00 49.34 174 GLY A C 1
ATOM 1368 O O . GLY A 1 174 ? -40.806 -6.388 0.409 1.00 49.34 174 GLY A O 1
ATOM 1369 N N . MET A 1 175 ? -39.119 -5.266 -0.556 1.00 46.69 175 MET A N 1
ATOM 1370 C CA . MET A 1 175 ? -38.071 -6.212 -0.125 1.00 46.69 175 MET A CA 1
ATOM 1371 C C . MET A 1 175 ? -37.629 -6.071 1.343 1.00 46.69 175 MET A C 1
ATOM 1373 O O . MET A 1 175 ? -37.083 -7.025 1.894 1.00 46.69 175 MET A O 1
ATOM 1377 N N . TYR A 1 176 ? -37.906 -4.947 2.011 1.00 50.09 176 TYR A N 1
ATOM 1378 C CA . TYR A 1 176 ? -37.611 -4.769 3.437 1.00 50.09 176 TYR A CA 1
ATOM 1379 C C . TYR A 1 176 ? -38.838 -4.213 4.167 1.00 50.09 176 TYR A C 1
ATOM 1381 O O . TYR A 1 176 ? -39.183 -3.042 4.041 1.00 50.09 176 TYR A O 1
ATOM 1389 N N . ASN A 1 177 ? -39.541 -5.075 4.906 1.00 56.00 177 ASN A N 1
ATOM 1390 C CA . ASN A 1 177 ? -40.694 -4.694 5.722 1.00 56.00 177 ASN A CA 1
ATOM 1391 C C . ASN A 1 177 ? -40.465 -5.174 7.159 1.00 56.00 177 ASN A C 1
ATOM 1393 O O . ASN A 1 177 ? -40.776 -6.315 7.509 1.00 56.00 177 ASN A O 1
ATOM 1397 N N . SER A 1 178 ? -39.910 -4.297 7.993 1.00 52.03 178 SER A N 1
ATOM 1398 C CA . SER A 1 178 ? -39.617 -4.597 9.395 1.00 52.03 178 SER A CA 1
ATOM 1399 C C . SER A 1 178 ? -40.870 -4.933 10.204 1.00 52.03 178 SER A C 1
ATOM 1401 O O . SER A 1 178 ? -40.822 -5.826 11.046 1.00 52.03 178 SER A O 1
ATOM 1403 N N . LYS A 1 179 ? -42.033 -4.345 9.886 1.00 54.25 179 LYS A N 1
ATOM 1404 C CA . LYS A 1 179 ? -43.313 -4.718 10.520 1.00 54.25 179 LYS A CA 1
ATOM 1405 C C . LYS A 1 179 ? -43.684 -6.182 10.275 1.00 54.25 179 LYS A C 1
ATOM 1407 O O . LYS A 1 179 ? -44.249 -6.813 11.164 1.00 54.25 179 LYS A O 1
ATOM 1412 N N . ARG A 1 180 ? -43.354 -6.737 9.102 1.00 55.06 180 ARG A N 1
ATOM 1413 C CA . ARG A 1 180 ? -43.533 -8.169 8.809 1.00 55.06 180 ARG A CA 1
ATOM 1414 C C . ARG A 1 180 ? -42.532 -9.026 9.591 1.00 55.06 180 ARG A C 1
ATOM 1416 O O . ARG A 1 180 ? -42.944 -9.970 10.250 1.00 55.06 180 ARG A O 1
ATOM 1423 N N . LEU A 1 181 ? -41.252 -8.647 9.590 1.00 53.38 181 LEU A N 1
ATOM 1424 C CA . LEU A 1 181 ? -40.191 -9.365 10.313 1.00 53.38 181 LEU A CA 1
ATOM 1425 C C . LEU A 1 181 ? -40.453 -9.440 11.828 1.00 53.38 181 LEU A C 1
ATOM 1427 O O . LEU A 1 181 ? -40.358 -10.515 12.413 1.00 53.38 181 LEU A O 1
ATOM 1431 N N . PHE A 1 182 ? -40.845 -8.332 12.461 1.00 51.03 182 PHE A N 1
ATOM 1432 C CA . PHE A 1 182 ? -41.159 -8.312 13.894 1.00 51.03 182 PHE A CA 1
ATOM 1433 C C . PHE A 1 182 ? -42.553 -8.869 14.216 1.00 51.03 182 PHE A C 1
ATOM 1435 O O . PHE A 1 182 ? -42.757 -9.405 15.304 1.00 51.03 182 PHE A O 1
ATOM 1442 N N . GLY A 1 183 ? -43.509 -8.790 13.285 1.00 53.81 183 GLY A N 1
ATOM 1443 C CA . GLY A 1 183 ? -44.832 -9.400 13.436 1.00 53.81 183 GLY A CA 1
ATOM 1444 C C . GLY A 1 183 ? -44.799 -10.932 13.437 1.00 53.81 183 GLY A C 1
ATOM 1445 O O . GLY A 1 183 ? -45.555 -11.556 14.182 1.00 53.81 183 GLY A O 1
ATOM 1446 N N . ASP A 1 184 ? -43.899 -11.535 12.656 1.00 52.22 184 ASP A N 1
ATOM 1447 C CA . ASP A 1 184 ? -43.746 -12.992 12.574 1.00 52.22 184 ASP A CA 1
ATOM 1448 C C . ASP A 1 184 ? -43.003 -13.572 13.795 1.00 52.22 184 ASP A C 1
ATOM 1450 O O . ASP A 1 184 ? -43.349 -14.659 14.257 1.00 52.22 184 ASP A O 1
ATOM 1454 N N . ILE A 1 185 ? -42.071 -12.823 14.401 1.00 49.28 185 ILE A N 1
ATOM 1455 C CA . ILE A 1 185 ? -41.383 -13.222 15.648 1.00 49.28 185 ILE A CA 1
ATOM 1456 C C . ILE A 1 185 ? -42.371 -13.363 16.820 1.00 49.28 185 ILE A C 1
ATOM 1458 O O . ILE A 1 185 ? -42.222 -14.250 17.656 1.00 49.28 185 ILE A O 1
ATOM 1462 N N . VAL A 1 186 ? -43.421 -12.537 16.867 1.00 46.62 186 VAL A N 1
ATOM 1463 C CA . VAL A 1 186 ? -44.429 -12.576 17.944 1.00 46.62 186 VAL A CA 1
ATOM 1464 C C . VAL A 1 186 ? -45.382 -13.772 17.811 1.00 46.62 186 VAL A C 1
ATOM 1466 O O . VAL A 1 186 ? -45.893 -14.258 18.814 1.00 46.62 186 VAL A O 1
ATOM 1469 N N . LYS A 1 187 ? -45.598 -14.304 16.600 1.00 44.69 187 LYS A N 1
ATOM 1470 C CA . LYS A 1 187 ? -46.490 -15.459 16.381 1.00 44.69 187 LYS A CA 1
ATOM 1471 C C . LYS A 1 187 ? -45.879 -16.809 16.773 1.00 44.69 187 LYS A C 1
ATOM 1473 O O . LYS A 1 187 ? -46.615 -17.785 16.850 1.00 44.69 187 LYS A O 1
ATOM 1478 N N . GLY A 1 188 ? -44.568 -16.873 17.009 1.00 39.22 188 GLY A N 1
ATOM 1479 C CA . GLY A 1 188 ? -43.858 -18.104 17.380 1.00 39.22 188 GLY A CA 1
ATOM 1480 C C . GLY A 1 188 ? -43.766 -18.388 18.884 1.00 39.22 188 GLY A C 1
ATOM 1481 O O . GLY A 1 188 ? -43.152 -19.382 19.253 1.00 39.22 188 GLY A O 1
ATOM 1482 N N . PHE A 1 189 ? -44.333 -17.529 19.740 1.00 38.94 189 PHE A N 1
ATOM 14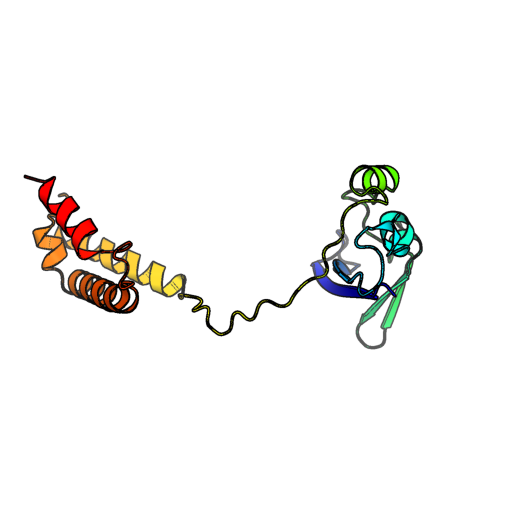83 C CA . PHE A 1 189 ? -44.218 -17.608 21.207 1.00 38.94 189 PHE A CA 1
ATOM 1484 C C . PHE A 1 189 ? -45.566 -17.805 21.931 1.00 38.94 189 PHE A C 1
ATOM 1486 O O . PHE A 1 189 ? -45.736 -17.354 23.064 1.00 38.94 189 PHE A O 1
ATOM 1493 N N . HIS A 1 190 ? -46.524 -18.482 21.293 1.00 38.12 190 HIS A N 1
ATOM 1494 C CA . HIS A 1 190 ? -47.720 -19.009 21.962 1.00 38.12 190 HIS A CA 1
ATOM 1495 C C . HIS A 1 190 ? -47.627 -20.519 22.142 1.00 38.12 190 HIS A C 1
ATOM 1497 O O . HIS A 1 190 ? -47.273 -21.199 21.153 1.00 38.12 190 HIS A O 1
#

Organism: NCBI:txid652676

Sequence (190 aa):
MAKQSLLWTALPNGYSTDGKQLRVSVLVSPRLNPQNSSNILKSFHDFINWPDTVRRAGFAVKYGADKVIIPGNKFGGSNCVDGSLGVADSDVWQALFPNDTFVRGFQFNDMKNNVVLSYDTQEVLALIKELYSRLATISGDQLPELSTIRQEPKWAELIQAVERCDSRYVDETGMYNSKRLFGDIVKGFH